Protein AF-A0A7Y8M6R6-F1 (afdb_monomer)

Radius of gyration: 18.46 Å; Cα contacts (8 Å, |Δi|>4): 428; chains: 1; bounding box: 44×50×48 Å

Structure (mmCIF, N/CA/C/O backbone):
data_AF-A0A7Y8M6R6-F1
#
_entry.id   AF-A0A7Y8M6R6-F1
#
loop_
_atom_site.group_PDB
_atom_site.id
_atom_site.type_symbol
_atom_site.label_atom_id
_atom_site.label_alt_id
_atom_site.label_comp_id
_atom_site.label_asym_id
_atom_site.label_entity_id
_atom_site.label_seq_id
_atom_site.pdbx_PDB_ins_code
_atom_site.Cartn_x
_atom_site.Cartn_y
_atom_site.Cartn_z
_atom_site.occupancy
_atom_site.B_iso_or_equiv
_atom_site.auth_seq_id
_atom_site.auth_comp_id
_atom_site.auth_asym_id
_atom_site.auth_atom_id
_atom_site.pdbx_PDB_model_num
ATOM 1 N N . MET A 1 1 ? 9.890 -28.382 1.758 1.00 35.38 1 MET A N 1
ATOM 2 C CA . MET A 1 1 ? 8.620 -28.771 1.114 1.00 35.38 1 MET A CA 1
ATOM 3 C C . MET A 1 1 ? 8.447 -27.834 -0.058 1.00 35.38 1 MET A C 1
ATOM 5 O O . MET A 1 1 ? 8.219 -26.655 0.177 1.00 35.38 1 MET A O 1
ATOM 9 N N . GLY A 1 2 ? 8.721 -28.322 -1.269 1.00 39.00 2 GLY A N 1
ATOM 10 C CA . GLY A 1 2 ? 8.547 -27.538 -2.490 1.00 39.00 2 GLY A CA 1
ATOM 11 C C . GLY A 1 2 ? 7.072 -27.205 -2.665 1.00 39.00 2 GLY A C 1
ATOM 12 O O . GLY A 1 2 ? 6.219 -28.065 -2.443 1.00 39.00 2 GLY A O 1
ATOM 13 N N . ILE A 1 3 ? 6.780 -25.947 -2.968 1.00 45.06 3 ILE A N 1
ATOM 14 C CA . ILE A 1 3 ? 5.434 -25.529 -3.340 1.00 45.06 3 ILE A CA 1
ATOM 15 C C . ILE A 1 3 ? 5.215 -26.086 -4.745 1.00 45.06 3 ILE A C 1
ATOM 17 O O . ILE A 1 3 ? 5.991 -25.796 -5.649 1.00 45.06 3 ILE A O 1
ATOM 21 N N . ASN A 1 4 ? 4.214 -26.951 -4.895 1.00 41.94 4 ASN A N 1
ATOM 22 C CA . ASN A 1 4 ? 3.810 -27.460 -6.197 1.00 41.94 4 ASN A CA 1
ATOM 23 C C . ASN A 1 4 ? 3.245 -26.273 -6.991 1.00 41.94 4 ASN A C 1
ATOM 25 O O . ASN A 1 4 ? 2.344 -25.589 -6.503 1.00 41.9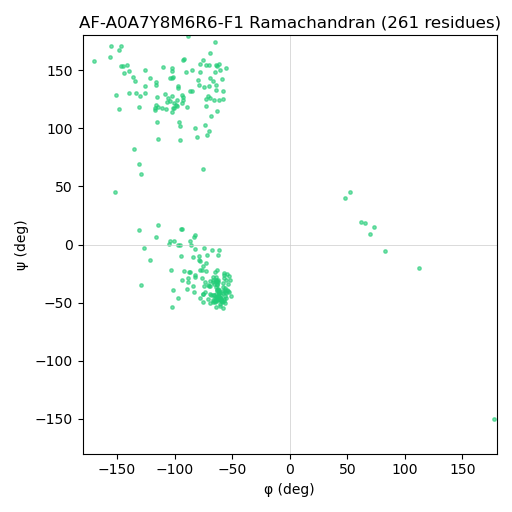4 4 ASN A O 1
ATOM 29 N N . ASN A 1 5 ? 3.786 -26.016 -8.178 1.00 52.06 5 ASN A N 1
ATOM 30 C CA . ASN A 1 5 ? 3.480 -24.835 -8.988 1.00 52.06 5 ASN A CA 1
ATOM 31 C C . ASN A 1 5 ? 2.029 -24.811 -9.529 1.00 52.06 5 ASN A C 1
ATOM 33 O O . ASN A 1 5 ? 1.585 -23.836 -10.120 1.00 52.06 5 ASN A O 1
ATOM 37 N N . GLU A 1 6 ? 1.265 -25.880 -9.292 1.00 54.72 6 GLU A N 1
ATOM 38 C CA . GLU A 1 6 ? -0.082 -26.113 -9.825 1.00 54.72 6 GLU A CA 1
ATOM 39 C C . GLU A 1 6 ? -1.232 -25.430 -9.045 1.00 54.72 6 GLU A C 1
ATOM 41 O O . GLU A 1 6 ? -2.393 -25.692 -9.345 1.00 54.72 6 GLU A O 1
ATOM 46 N N . ALA A 1 7 ? -0.971 -24.583 -8.036 1.00 71.50 7 ALA A N 1
ATOM 47 C CA . ALA A 1 7 ? -2.023 -24.116 -7.110 1.00 71.50 7 ALA A CA 1
ATOM 48 C C . ALA A 1 7 ? -2.111 -22.596 -6.852 1.00 71.50 7 ALA A C 1
ATOM 50 O O . ALA A 1 7 ? -2.804 -22.199 -5.914 1.00 71.50 7 ALA A O 1
ATOM 51 N N . ARG A 1 8 ? -1.430 -21.742 -7.628 1.00 87.81 8 ARG A N 1
ATOM 52 C CA . ARG A 1 8 ? -1.544 -20.272 -7.499 1.00 87.81 8 ARG A CA 1
ATOM 53 C C . ARG A 1 8 ? -2.449 -19.681 -8.580 1.00 87.81 8 ARG A C 1
ATOM 55 O O . ARG A 1 8 ? -2.426 -20.152 -9.713 1.00 87.81 8 ARG A O 1
ATOM 62 N N . SER A 1 9 ? -3.220 -18.648 -8.242 1.00 93.06 9 SER A N 1
ATOM 63 C CA . SER A 1 9 ? -4.118 -17.957 -9.183 1.00 93.06 9 SER A CA 1
ATOM 64 C C . SER A 1 9 ? -3.482 -16.730 -9.858 1.00 93.06 9 SER A C 1
ATOM 66 O O . SER A 1 9 ? -4.193 -15.867 -10.375 1.00 93.06 9 SER A O 1
ATOM 68 N N . TRP A 1 10 ? -2.164 -16.580 -9.755 1.00 94.94 10 TRP A N 1
ATOM 69 C CA . TRP A 1 10 ? -1.437 -15.368 -10.116 1.00 94.94 10 TRP A CA 1
ATOM 70 C C . TRP A 1 10 ? -0.069 -15.714 -10.696 1.00 94.94 10 TRP A C 1
ATOM 72 O O . TRP A 1 10 ? 0.530 -16.722 -10.320 1.00 94.94 10 TRP A O 1
ATOM 82 N N . ASP A 1 11 ? 0.434 -14.812 -11.535 1.00 95.31 11 ASP A N 1
ATOM 83 C CA . ASP A 1 11 ? 1.736 -14.934 -12.186 1.00 95.31 11 ASP A CA 1
ATOM 84 C C . ASP A 1 11 ? 2.731 -13.913 -11.617 1.00 95.31 11 ASP A C 1
ATOM 86 O O . ASP A 1 11 ? 2.357 -12.840 -11.127 1.00 95.31 11 ASP A O 1
ATOM 90 N N . LEU A 1 12 ? 4.018 -14.244 -11.681 1.00 94.50 12 LEU A N 1
ATOM 91 C CA . LEU A 1 12 ? 5.133 -13.437 -11.209 1.00 94.50 12 LEU A CA 1
ATOM 92 C C . LEU A 1 12 ? 5.963 -12.910 -12.379 1.00 94.50 12 LEU A C 1
ATOM 94 O O . LEU A 1 12 ? 6.627 -13.667 -13.086 1.00 94.50 12 LEU A O 1
ATOM 98 N N . ALA A 1 13 ? 6.008 -11.585 -12.508 1.00 94.50 13 ALA A N 1
ATOM 99 C CA . ALA A 1 13 ? 6.977 -10.903 -13.355 1.00 94.50 13 ALA A CA 1
ATOM 100 C C . ALA A 1 13 ? 8.157 -10.394 -12.515 1.00 94.50 13 ALA A C 1
ATOM 102 O O . ALA A 1 13 ? 7.985 -9.561 -11.621 1.00 94.50 13 ALA A O 1
ATOM 103 N N . LEU A 1 14 ? 9.365 -10.865 -12.818 1.00 92.50 14 LEU A N 1
ATOM 104 C CA . LEU A 1 14 ? 10.600 -10.445 -12.169 1.00 92.50 14 LEU A CA 1
ATOM 105 C C . LEU A 1 14 ? 11.370 -9.473 -13.066 1.00 92.50 14 LEU A C 1
ATOM 107 O O . LEU A 1 14 ? 11.871 -9.849 -14.124 1.00 92.50 14 LEU A O 1
ATOM 111 N N . SER A 1 15 ? 11.490 -8.220 -12.623 1.00 90.69 15 SER A N 1
ATOM 112 C CA . SER A 1 15 ? 12.259 -7.189 -13.327 1.00 90.69 15 SER A CA 1
ATOM 113 C C . SER A 1 15 ? 13.620 -6.970 -12.668 1.00 90.69 15 SER A C 1
ATOM 115 O O . SER A 1 15 ? 13.686 -6.515 -11.526 1.00 90.69 15 SER A O 1
ATOM 117 N N . THR A 1 16 ? 14.715 -7.227 -13.385 1.00 88.75 16 THR A N 1
ATOM 118 C CA . THR A 1 16 ? 16.083 -7.020 -12.883 1.00 88.75 16 THR A CA 1
ATOM 119 C C . THR A 1 16 ? 16.715 -5.767 -13.487 1.00 88.75 16 THR A C 1
ATOM 121 O O . THR A 1 16 ? 16.512 -5.451 -14.659 1.00 88.75 16 THR A O 1
ATOM 124 N N . TYR A 1 17 ? 17.502 -5.050 -12.682 1.00 80.81 17 TYR A N 1
ATOM 125 C CA . TYR A 1 17 ? 18.250 -3.863 -13.121 1.00 80.81 17 TYR A CA 1
ATOM 126 C C . TYR A 1 17 ? 19.745 -4.135 -13.344 1.00 80.81 17 TYR A C 1
ATOM 128 O O . TYR A 1 17 ? 20.404 -3.399 -14.081 1.00 80.81 17 TYR A O 1
ATOM 136 N N . ASP A 1 18 ? 20.271 -5.192 -12.721 1.00 77.19 18 ASP A N 1
ATOM 137 C CA . ASP A 1 18 ? 21.634 -5.675 -12.913 1.00 77.19 18 ASP A CA 1
ATOM 138 C C . ASP A 1 18 ? 21.630 -6.905 -13.834 1.00 77.19 18 ASP A C 1
ATOM 140 O O . ASP A 1 18 ? 20.671 -7.686 -13.855 1.00 77.19 18 ASP A O 1
ATOM 144 N N . ASN A 1 19 ? 22.740 -7.105 -14.551 1.00 70.50 19 ASN A N 1
ATOM 145 C CA . ASN A 1 19 ? 23.009 -8.312 -15.337 1.00 70.50 19 ASN A CA 1
ATOM 146 C C . ASN A 1 19 ? 23.388 -9.471 -14.402 1.00 70.50 19 ASN A C 1
ATOM 148 O O . ASN A 1 19 ? 24.529 -9.931 -14.391 1.00 70.50 19 ASN A O 1
ATOM 152 N N . VAL A 1 20 ? 22.440 -9.894 -13.571 1.00 71.50 20 VAL A N 1
ATOM 153 C CA . VAL A 1 20 ? 22.572 -11.051 -12.688 1.00 71.50 20 VAL A CA 1
ATOM 154 C C . VAL A 1 20 ? 21.816 -12.202 -13.329 1.00 71.50 20 VAL A C 1
ATOM 156 O O . VAL A 1 20 ? 20.646 -12.058 -13.677 1.00 71.50 20 VAL A O 1
ATOM 159 N N . SER A 1 21 ? 22.483 -13.344 -13.482 1.00 70.94 21 SER A N 1
ATOM 160 C CA . SER A 1 21 ? 21.812 -14.595 -13.820 1.00 70.94 21 SER A CA 1
ATOM 161 C C . SER A 1 21 ? 20.968 -15.010 -12.621 1.00 70.94 21 SER A C 1
ATOM 163 O O . SER A 1 21 ? 21.516 -15.339 -11.565 1.00 70.94 21 SER A O 1
ATOM 165 N N . ILE A 1 22 ? 19.652 -14.947 -12.767 1.00 72.25 22 ILE A N 1
ATOM 166 C CA . ILE A 1 22 ? 18.723 -15.468 -11.773 1.00 72.25 22 ILE A CA 1
ATOM 167 C C . ILE A 1 22 ? 18.402 -16.895 -12.186 1.00 72.25 22 ILE A C 1
ATOM 169 O O . ILE A 1 22 ? 18.048 -17.131 -13.339 1.00 72.25 22 ILE A O 1
ATOM 173 N N . ASP A 1 23 ? 18.577 -17.828 -11.256 1.00 68.56 23 ASP A N 1
ATOM 174 C CA . ASP A 1 23 ? 18.097 -19.191 -11.432 1.00 68.56 23 ASP A CA 1
ATOM 175 C C . ASP A 1 23 ? 16.574 -19.125 -11.351 1.00 68.56 23 ASP A C 1
ATOM 177 O O . ASP A 1 23 ? 16.005 -18.948 -10.272 1.00 68.56 23 ASP A O 1
ATOM 181 N N . THR A 1 24 ? 15.926 -19.089 -12.510 1.00 66.56 24 THR A N 1
ATOM 182 C CA . THR A 1 24 ? 14.472 -19.100 -12.576 1.00 66.56 24 THR A CA 1
ATOM 183 C C . THR A 1 24 ? 14.027 -20.539 -12.447 1.00 66.56 24 THR A C 1
ATOM 185 O O . THR A 1 24 ? 14.098 -21.311 -13.403 1.00 66.56 24 THR A O 1
ATOM 188 N N . ASP A 1 25 ? 13.597 -20.891 -11.242 1.00 72.69 25 ASP A N 1
ATOM 189 C CA . ASP A 1 25 ? 12.722 -22.033 -11.066 1.00 72.69 25 ASP A CA 1
ATOM 190 C C . ASP A 1 25 ? 11.377 -21.767 -11.761 1.00 72.69 25 ASP A C 1
ATOM 192 O O . ASP A 1 25 ? 11.106 -20.671 -12.264 1.00 72.69 25 ASP A O 1
ATOM 196 N N . ASP A 1 26 ? 10.508 -22.775 -11.781 1.00 68.94 26 ASP A N 1
ATOM 197 C CA . ASP A 1 26 ? 9.200 -22.665 -12.430 1.00 68.94 26 ASP A CA 1
ATOM 198 C C . ASP A 1 26 ? 8.300 -21.572 -11.792 1.00 68.94 26 ASP A C 1
ATOM 200 O O . ASP A 1 26 ? 7.211 -21.300 -12.288 1.00 68.94 26 ASP A O 1
ATOM 204 N N . PHE A 1 27 ? 8.719 -20.919 -10.700 1.00 83.00 27 PHE A N 1
ATOM 205 C CA . PHE A 1 27 ? 7.928 -19.929 -9.964 1.00 83.00 27 PHE A CA 1
ATOM 206 C C . PHE A 1 27 ? 7.876 -18.536 -10.624 1.00 83.00 27 PHE A C 1
ATOM 208 O O . PHE A 1 27 ? 7.063 -17.695 -10.222 1.00 83.00 27 PHE A O 1
ATOM 215 N N . VAL A 1 28 ? 8.742 -18.253 -11.603 1.00 89.94 28 VAL A N 1
ATOM 216 C CA . VAL A 1 28 ? 8.792 -16.969 -12.326 1.00 89.94 28 VAL A CA 1
ATOM 217 C C . VAL A 1 28 ? 8.246 -17.142 -13.742 1.00 89.94 28 VAL A C 1
ATOM 219 O O . VAL A 1 28 ? 8.852 -17.823 -14.561 1.00 89.94 28 VAL A O 1
ATOM 222 N N . ASP A 1 29 ? 7.139 -16.469 -14.055 1.00 92.56 29 ASP A N 1
ATOM 223 C CA . ASP A 1 29 ? 6.447 -16.606 -15.347 1.00 92.56 29 ASP A CA 1
ATOM 224 C C . ASP A 1 29 ? 6.993 -15.639 -16.403 1.00 92.56 29 ASP A C 1
ATOM 226 O O . ASP A 1 29 ? 7.036 -15.955 -17.592 1.00 92.56 29 ASP A O 1
ATOM 230 N N . TYR A 1 30 ? 7.448 -14.458 -15.971 1.00 92.25 30 TYR A N 1
ATOM 231 C CA . TYR A 1 30 ? 8.002 -13.441 -16.861 1.00 92.25 30 TYR A CA 1
ATOM 232 C C . TYR A 1 30 ? 9.300 -12.868 -16.305 1.00 92.25 30 TYR A C 1
ATOM 234 O O . TYR A 1 30 ? 9.361 -12.409 -15.165 1.00 92.25 30 TYR A O 1
ATOM 242 N N . ILE A 1 31 ? 10.331 -12.822 -17.145 1.00 90.50 31 ILE A N 1
ATOM 243 C CA . ILE A 1 31 ? 11.595 -12.157 -16.832 1.00 90.50 31 ILE A CA 1
ATOM 244 C C . ILE A 1 31 ? 11.684 -10.888 -17.665 1.00 90.50 31 ILE A C 1
ATOM 246 O O . ILE A 1 31 ? 11.527 -10.908 -18.885 1.00 90.50 31 ILE A O 1
ATOM 250 N N . HIS A 1 32 ? 11.975 -9.781 -16.999 1.00 91.06 32 HIS A N 1
ATOM 251 C CA . HIS A 1 32 ? 12.192 -8.492 -17.623 1.00 91.06 32 HIS A CA 1
ATOM 252 C C . HIS A 1 32 ? 13.543 -7.934 -17.185 1.00 91.06 32 HIS A C 1
ATOM 254 O O . HIS A 1 32 ? 13.902 -7.969 -16.010 1.00 91.06 32 HIS A O 1
ATOM 260 N N . HIS A 1 33 ? 14.299 -7.389 -18.129 1.00 90.44 33 HIS A N 1
ATOM 261 C CA . HIS A 1 33 ? 15.567 -6.734 -17.838 1.00 90.44 33 HIS A CA 1
ATOM 262 C C . HIS A 1 33 ? 15.454 -5.263 -18.193 1.00 90.44 33 HIS A C 1
ATOM 264 O O . HIS A 1 33 ? 15.220 -4.912 -19.350 1.00 90.44 33 HIS A O 1
ATOM 270 N N . TYR A 1 34 ? 15.641 -4.395 -17.202 1.00 89.12 34 TYR A N 1
ATOM 271 C CA . TYR A 1 34 ? 15.553 -2.961 -17.409 1.00 89.12 34 TYR A CA 1
ATOM 272 C C . TYR A 1 34 ? 16.480 -2.191 -16.479 1.00 89.12 34 TYR A C 1
ATOM 274 O O . TYR A 1 34 ? 16.333 -2.177 -15.257 1.00 89.12 34 TYR A O 1
ATOM 282 N N . LYS A 1 35 ? 17.437 -1.495 -17.090 1.00 86.19 35 LYS A N 1
ATOM 283 C CA . LYS A 1 35 ? 18.386 -0.639 -16.387 1.00 86.19 35 LYS A CA 1
ATOM 284 C C . LYS A 1 35 ? 17.733 0.710 -16.073 1.00 86.19 35 LYS A C 1
ATOM 286 O O . LYS A 1 35 ? 17.808 1.635 -16.878 1.00 86.19 35 LYS A O 1
ATOM 291 N N . GLY A 1 36 ? 17.140 0.827 -14.890 1.00 83.81 36 GLY A N 1
ATOM 292 C CA . GLY A 1 36 ? 16.511 2.057 -14.410 1.00 83.81 36 GLY A CA 1
ATOM 293 C C . GLY A 1 36 ? 15.848 1.879 -13.047 1.00 83.81 36 GLY A C 1
ATOM 294 O O . GLY A 1 36 ? 16.328 1.102 -12.218 1.00 83.81 36 GLY A O 1
ATOM 295 N N . GLY A 1 37 ? 14.783 2.637 -12.799 1.00 84.81 37 GLY A N 1
ATOM 296 C CA . GLY A 1 37 ? 13.969 2.537 -11.594 1.00 84.81 37 GLY A CA 1
ATOM 297 C C . GLY A 1 37 ? 12.840 1.511 -11.722 1.00 84.81 37 GLY A C 1
ATOM 298 O O . GLY A 1 37 ? 12.646 0.856 -12.746 1.00 84.81 37 GLY A O 1
ATOM 299 N N . LYS A 1 38 ? 12.069 1.370 -10.639 1.00 90.38 38 LYS A N 1
ATOM 300 C CA . LYS A 1 38 ? 10.891 0.492 -10.599 1.00 90.38 38 LYS A CA 1
ATOM 301 C C . LYS A 1 38 ? 9.828 0.943 -11.602 1.00 90.38 38 LYS A C 1
ATOM 303 O O . LYS A 1 38 ? 9.284 0.125 -12.332 1.00 90.38 38 LYS A O 1
ATOM 308 N N . TRP A 1 39 ? 9.511 2.237 -11.622 1.00 92.12 39 TRP A N 1
ATOM 309 C CA . TRP A 1 39 ? 8.338 2.742 -12.339 1.00 92.12 39 TRP A CA 1
ATOM 310 C C . TRP A 1 39 ? 8.559 2.785 -13.846 1.00 92.12 39 TRP A C 1
ATOM 312 O O . TRP A 1 39 ? 7.761 2.223 -14.591 1.00 92.12 39 TRP A O 1
ATOM 322 N N . ASP A 1 40 ? 9.664 3.361 -14.306 1.00 90.19 40 ASP A N 1
ATOM 323 C CA . ASP A 1 40 ? 10.024 3.321 -15.722 1.00 90.19 40 ASP A CA 1
ATOM 324 C C . ASP A 1 40 ? 10.276 1.886 -16.219 1.00 90.19 40 ASP A C 1
ATOM 326 O O . ASP A 1 40 ? 9.913 1.574 -17.353 1.00 90.19 40 ASP A O 1
ATOM 330 N N . GLY A 1 41 ? 10.765 0.988 -15.355 1.00 93.25 41 GLY A N 1
ATOM 331 C CA . GLY A 1 41 ? 10.815 -0.451 -15.627 1.00 93.25 41 GLY A CA 1
ATOM 332 C C . GLY A 1 41 ? 9.435 -1.088 -15.829 1.00 93.25 41 GLY A C 1
ATOM 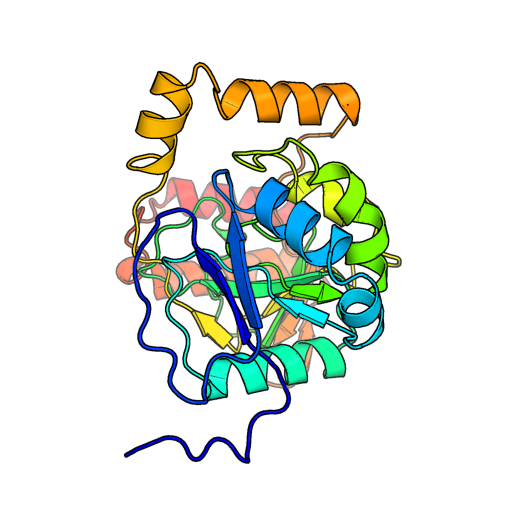333 O O . GLY A 1 41 ? 9.228 -1.789 -16.817 1.00 93.25 41 GLY A O 1
ATOM 334 N N . ILE A 1 42 ? 8.463 -0.807 -14.956 1.00 95.31 42 ILE A N 1
ATOM 335 C CA . ILE A 1 42 ? 7.073 -1.276 -15.113 1.00 95.31 42 ILE A CA 1
ATOM 336 C C . ILE A 1 42 ? 6.452 -0.719 -16.402 1.00 95.31 42 ILE A C 1
ATOM 338 O O . ILE A 1 42 ? 5.770 -1.446 -17.124 1.00 95.31 42 ILE A O 1
ATOM 342 N N . TYR A 1 43 ? 6.706 0.553 -16.724 1.00 95.94 43 TYR A N 1
ATOM 343 C CA . TYR A 1 43 ? 6.266 1.141 -17.989 1.00 95.94 43 TYR A CA 1
ATOM 344 C C . TYR A 1 43 ? 6.848 0.392 -19.193 1.00 95.94 43 TYR A C 1
ATOM 346 O O . TYR A 1 43 ? 6.104 0.026 -20.100 1.00 95.94 43 TYR A O 1
ATOM 354 N N . ALA A 1 44 ? 8.161 0.141 -19.195 1.00 95.56 44 ALA A N 1
ATOM 355 C CA . ALA A 1 44 ? 8.835 -0.581 -20.269 1.00 95.56 44 ALA A CA 1
ATOM 356 C C . ALA A 1 44 ? 8.310 -2.017 -20.423 1.00 95.56 44 ALA A C 1
ATOM 358 O O . ALA A 1 44 ? 8.087 -2.461 -21.549 1.00 95.56 44 ALA A O 1
ATOM 359 N N . PHE A 1 45 ? 8.036 -2.706 -19.312 1.00 96.06 45 PHE A N 1
ATOM 360 C CA . PHE A 1 45 ? 7.460 -4.049 -19.322 1.00 96.06 45 PHE A CA 1
ATOM 361 C C . PHE A 1 45 ? 6.120 -4.080 -20.065 1.00 96.06 45 PHE A C 1
ATOM 363 O O . PHE A 1 45 ? 5.973 -4.804 -21.046 1.00 96.06 45 PHE A O 1
ATOM 370 N N . PHE A 1 46 ? 5.162 -3.234 -19.676 1.00 96.81 46 PHE A N 1
ATOM 371 C CA . PHE A 1 46 ? 3.848 -3.204 -20.327 1.00 96.81 46 PHE A CA 1
ATOM 372 C C . PHE A 1 46 ? 3.865 -2.582 -21.727 1.00 96.81 46 PHE A C 1
ATOM 374 O O . PHE A 1 46 ? 2.997 -2.896 -22.536 1.00 96.81 46 PHE A O 1
ATOM 381 N N . ALA A 1 47 ? 4.850 -1.741 -22.053 1.00 95.06 47 ALA A N 1
ATOM 382 C CA . ALA A 1 47 ? 5.049 -1.273 -23.423 1.00 95.06 47 ALA A CA 1
ATOM 383 C C . ALA A 1 47 ? 5.463 -2.417 -24.368 1.00 95.06 47 ALA A C 1
ATOM 385 O O . ALA A 1 47 ? 5.062 -2.419 -25.530 1.00 95.06 47 ALA A O 1
ATOM 386 N N . ASN A 1 48 ? 6.231 -3.392 -23.868 1.00 94.62 48 ASN A N 1
ATOM 387 C CA . ASN A 1 48 ? 6.645 -4.580 -24.619 1.00 94.62 48 ASN A CA 1
ATOM 388 C C . ASN A 1 48 ? 5.615 -5.720 -24.559 1.00 94.62 48 ASN A C 1
ATOM 390 O O . ASN A 1 48 ? 5.583 -6.563 -25.452 1.00 94.62 48 ASN A O 1
ATOM 394 N N . HIS A 1 49 ? 4.768 -5.732 -23.528 1.00 94.38 49 HIS A N 1
ATOM 395 C CA . HIS A 1 49 ? 3.754 -6.759 -23.290 1.00 94.38 49 HIS A CA 1
ATOM 396 C C . HIS A 1 49 ? 2.362 -6.146 -23.049 1.00 94.38 49 HIS A C 1
ATOM 398 O O . HIS A 1 49 ? 1.786 -6.333 -21.973 1.00 94.38 49 HIS A O 1
ATOM 404 N N . PRO A 1 50 ? 1.794 -5.407 -24.021 1.00 94.38 50 PRO A N 1
ATOM 405 C CA . PRO A 1 50 ? 0.505 -4.740 -23.839 1.00 94.38 50 PRO A CA 1
ATOM 406 C C . PRO A 1 50 ? -0.637 -5.729 -23.581 1.00 94.38 50 PRO A C 1
ATOM 408 O O . PRO A 1 50 ? -1.535 -5.422 -22.805 1.00 94.38 50 PRO A O 1
ATOM 411 N N . ASP A 1 51 ? -0.573 -6.933 -24.155 1.00 95.81 51 ASP A N 1
ATOM 412 C CA . ASP A 1 51 ? -1.596 -7.965 -23.961 1.00 95.81 51 ASP A CA 1
ATOM 413 C C . ASP A 1 51 ? -1.679 -8.424 -22.497 1.00 95.81 51 ASP A C 1
ATOM 415 O O . ASP A 1 51 ? -2.773 -8.653 -21.986 1.00 95.81 51 ASP A O 1
ATOM 419 N N . LEU A 1 52 ? -0.549 -8.466 -21.774 1.00 95.06 52 LEU A N 1
ATOM 420 C CA . LEU A 1 52 ? -0.543 -8.818 -20.349 1.00 95.06 52 LEU A CA 1
ATOM 421 C C . LEU A 1 52 ? -1.297 -7.792 -19.504 1.00 95.06 52 LEU A C 1
ATOM 423 O O . LEU A 1 52 ? -1.901 -8.155 -18.502 1.00 95.06 52 LEU A O 1
ATOM 427 N N . LEU A 1 53 ? -1.314 -6.519 -19.904 1.00 95.38 53 LEU A N 1
ATOM 428 C CA . LEU A 1 53 ? -2.108 -5.510 -19.205 1.00 95.38 53 LEU A CA 1
ATOM 429 C C . LEU A 1 53 ? -3.612 -5.809 -19.296 1.00 95.38 53 LEU A C 1
ATOM 431 O O . LEU A 1 53 ? -4.363 -5.434 -18.398 1.00 95.38 53 LEU A O 1
ATOM 435 N N . GLU A 1 54 ? -4.057 -6.483 -20.357 1.00 95.94 54 GLU A N 1
ATOM 436 C CA . GLU A 1 54 ? -5.454 -6.882 -20.532 1.00 95.94 54 GLU A CA 1
ATOM 437 C C . GLU A 1 54 ? -5.770 -8.239 -19.886 1.00 95.94 54 GLU A C 1
ATOM 439 O O . GLU A 1 54 ? -6.924 -8.467 -19.527 1.00 95.94 54 GLU A O 1
ATOM 444 N N . SER A 1 55 ? -4.772 -9.104 -19.681 1.00 96.56 55 SER A N 1
ATOM 445 C CA . SER A 1 55 ? -4.948 -10.464 -19.146 1.00 96.56 55 SER A CA 1
ATOM 446 C C . SER A 1 55 ? -5.220 -10.550 -17.640 1.00 96.56 55 SER A C 1
ATOM 448 O O . SER A 1 55 ? -5.723 -11.576 -17.188 1.00 96.56 55 SER A O 1
ATOM 450 N N . TYR A 1 56 ? -4.919 -9.505 -16.859 1.00 97.75 56 TYR A N 1
ATOM 451 C CA . TYR A 1 56 ? -5.125 -9.506 -15.404 1.00 97.75 56 TYR A CA 1
ATOM 452 C C . TYR A 1 56 ? -6.054 -8.379 -14.952 1.00 97.75 56 TYR A C 1
ATOM 454 O O . TYR A 1 56 ? -5.998 -7.257 -15.453 1.00 97.75 56 TYR A O 1
ATOM 462 N N . GLU A 1 57 ? -6.881 -8.659 -13.944 1.00 98.00 57 GLU A N 1
ATOM 463 C CA . GLU A 1 57 ? -7.745 -7.650 -13.314 1.00 98.00 57 GLU A CA 1
ATOM 464 C C . GLU A 1 57 ? -7.007 -6.812 -12.264 1.00 98.00 57 GLU A C 1
ATOM 466 O O . GLU A 1 57 ? -7.361 -5.652 -12.041 1.00 98.00 57 GLU A O 1
ATOM 471 N N . TYR A 1 58 ? -5.970 -7.373 -11.635 1.00 98.56 58 TYR A N 1
ATOM 472 C CA . TYR A 1 58 ? -5.225 -6.750 -10.544 1.00 98.56 58 TYR A CA 1
ATOM 473 C C . TYR A 1 58 ? -3.720 -6.924 -10.706 1.00 98.56 58 TYR A C 1
ATOM 475 O O . TYR A 1 58 ? -3.241 -7.969 -11.132 1.00 98.56 58 TYR A O 1
ATOM 483 N N . PHE A 1 59 ? -2.975 -5.900 -10.297 1.00 98.44 59 PHE A N 1
ATOM 484 C CA . PHE A 1 59 ? -1.524 -5.835 -10.416 1.00 98.44 59 PHE A CA 1
ATOM 485 C C . PHE A 1 59 ? -0.917 -5.427 -9.084 1.00 98.44 59 PHE A C 1
ATOM 487 O O . PHE A 1 59 ? -1.178 -4.325 -8.598 1.00 98.44 59 PHE A O 1
ATOM 494 N N . TRP A 1 60 ? -0.098 -6.298 -8.499 1.00 98.12 60 TRP A N 1
ATOM 495 C CA . TRP A 1 60 ? 0.636 -6.001 -7.273 1.00 98.12 60 TRP A CA 1
ATOM 496 C C . TRP A 1 60 ? 2.057 -5.536 -7.608 1.00 98.12 60 TRP A C 1
ATOM 498 O O . TRP A 1 60 ? 2.907 -6.323 -8.012 1.00 98.12 60 TRP A O 1
ATOM 508 N N . LEU A 1 61 ? 2.307 -4.231 -7.480 1.00 96.75 61 LEU A N 1
ATOM 509 C CA . LEU A 1 61 ? 3.575 -3.606 -7.862 1.00 96.75 61 LEU A CA 1
ATOM 510 C C . LEU A 1 61 ? 4.481 -3.502 -6.632 1.00 96.75 61 LEU A C 1
ATOM 512 O O . LEU A 1 61 ? 4.452 -2.506 -5.910 1.00 96.75 61 LEU A O 1
ATOM 516 N N . VAL A 1 62 ? 5.289 -4.522 -6.374 1.00 94.56 62 VAL A N 1
ATOM 517 C CA . VAL A 1 62 ? 6.005 -4.688 -5.099 1.00 94.56 62 VAL A CA 1
ATOM 518 C C . VAL A 1 62 ? 7.493 -4.305 -5.179 1.00 94.56 62 VAL A C 1
ATOM 520 O O . VAL A 1 62 ? 8.132 -4.487 -6.213 1.00 94.56 62 VAL A O 1
ATOM 523 N N . ASP A 1 63 ? 8.027 -3.711 -4.109 1.00 92.69 63 ASP A N 1
ATOM 524 C CA . ASP A 1 63 ? 9.462 -3.451 -3.918 1.00 92.69 63 ASP A CA 1
ATOM 525 C C . ASP A 1 63 ? 10.222 -4.742 -3.545 1.00 92.69 63 ASP A C 1
ATOM 527 O O . ASP A 1 63 ? 9.654 -5.700 -3.022 1.00 92.69 63 ASP A O 1
ATOM 531 N N . ASP A 1 64 ? 11.536 -4.763 -3.771 1.00 90.12 64 ASP A N 1
ATOM 532 C CA . ASP A 1 64 ? 12.405 -5.937 -3.580 1.00 90.12 64 ASP A CA 1
ATOM 533 C C . ASP A 1 64 ? 12.718 -6.273 -2.106 1.00 90.12 64 ASP A C 1
ATOM 535 O O . ASP A 1 64 ? 13.408 -7.248 -1.814 1.00 90.12 64 ASP A O 1
ATOM 539 N N . ASP A 1 65 ? 12.249 -5.459 -1.160 1.00 90.75 65 ASP A N 1
ATOM 540 C CA . ASP A 1 65 ? 12.465 -5.603 0.284 1.00 90.75 65 ASP A CA 1
ATOM 541 C C . ASP A 1 65 ? 11.182 -5.887 1.081 1.00 90.75 65 ASP A C 1
ATOM 543 O O . ASP A 1 65 ? 11.172 -5.778 2.319 1.00 90.75 65 ASP A O 1
ATOM 547 N N . ILE A 1 66 ? 10.129 -6.307 0.378 1.00 94.75 66 ILE A N 1
ATOM 548 C CA . ILE A 1 66 ? 8.887 -6.816 0.954 1.00 94.75 66 ILE A CA 1
ATOM 549 C C . ILE A 1 66 ? 8.962 -8.337 1.079 1.00 94.75 66 ILE A C 1
ATOM 551 O O . ILE A 1 66 ? 9.170 -9.052 0.102 1.00 94.75 66 ILE A O 1
ATOM 555 N N . GLN A 1 67 ? 8.753 -8.849 2.291 1.00 94.31 67 GLN A N 1
ATOM 556 C CA . GLN A 1 67 ? 8.650 -10.288 2.526 1.00 94.31 67 GLN A CA 1
ATOM 557 C C . GLN A 1 67 ? 7.186 -10.737 2.488 1.00 94.31 67 GLN A C 1
ATOM 559 O O . GLN A 1 67 ? 6.376 -10.290 3.306 1.00 94.31 67 GLN A O 1
ATOM 564 N N . ALA A 1 68 ? 6.883 -11.674 1.588 1.00 93.69 68 ALA A N 1
ATOM 565 C CA . ALA A 1 68 ? 5.575 -12.305 1.440 1.00 93.69 68 ALA A CA 1
ATOM 566 C C . ALA A 1 68 ? 5.710 -13.790 1.068 1.00 93.69 68 ALA A C 1
ATOM 568 O O . ALA A 1 68 ? 6.649 -14.179 0.374 1.00 93.69 68 ALA A O 1
ATOM 569 N N . SER A 1 69 ? 4.771 -14.624 1.516 1.00 93.44 69 SER A N 1
ATOM 570 C CA . SER A 1 69 ? 4.604 -15.997 1.026 1.00 93.44 69 SER A CA 1
ATOM 571 C C . SER A 1 69 ? 3.591 -16.063 -0.120 1.00 93.44 69 SER A C 1
ATOM 573 O O . SER A 1 69 ? 2.690 -15.230 -0.209 1.00 93.44 69 SER A O 1
ATOM 575 N N . ALA A 1 70 ? 3.660 -17.117 -0.938 1.00 92.81 70 ALA A N 1
ATOM 576 C CA . ALA A 1 70 ? 2.680 -17.368 -2.000 1.00 92.81 70 ALA A CA 1
ATOM 577 C C . ALA A 1 70 ? 1.225 -17.376 -1.488 1.00 92.81 70 ALA A C 1
ATOM 579 O O . ALA A 1 70 ? 0.339 -16.799 -2.110 1.00 92.81 70 ALA A O 1
ATOM 580 N N . SER A 1 71 ? 0.987 -17.955 -0.305 1.00 94.00 71 SER A N 1
ATOM 581 C CA . SER A 1 71 ? -0.341 -17.978 0.320 1.00 94.00 71 SER A CA 1
ATOM 582 C C . SER A 1 71 ? -0.836 -16.591 0.743 1.00 94.00 71 SER A C 1
ATOM 584 O O . SER A 1 71 ? -2.036 -16.341 0.715 1.00 94.00 71 SER A O 1
ATOM 586 N N . GLN A 1 72 ? 0.064 -15.683 1.142 1.00 96.25 72 GLN A N 1
ATOM 587 C CA . GLN A 1 72 ? -0.309 -14.302 1.458 1.00 96.25 72 GLN A CA 1
ATOM 588 C C . GLN A 1 72 ? -0.674 -13.517 0.195 1.00 96.25 72 GLN A C 1
ATOM 590 O O . GLN A 1 72 ? -1.568 -12.678 0.256 1.00 96.25 72 GLN A O 1
ATOM 595 N N . VAL A 1 73 ? -0.003 -13.785 -0.931 1.00 96.69 73 VAL A N 1
ATOM 596 C CA . VAL A 1 73 ? -0.330 -13.182 -2.236 1.00 96.69 73 VAL A CA 1
ATOM 597 C C . VAL A 1 73 ? -1.702 -13.655 -2.718 1.00 96.69 73 VAL A C 1
ATOM 599 O O . VAL A 1 73 ? -2.529 -12.838 -3.115 1.00 96.69 73 VAL A O 1
ATOM 602 N N . GLU A 1 74 ? -1.983 -14.950 -2.579 1.00 96.44 74 GLU A N 1
ATOM 603 C CA . GLU A 1 74 ? -3.292 -15.536 -2.885 1.00 96.44 74 GLU A CA 1
ATOM 604 C C . GLU A 1 74 ? -4.415 -14.902 -2.041 1.00 96.44 74 GLU A C 1
ATOM 606 O O . GLU A 1 74 ? -5.424 -14.434 -2.574 1.00 96.44 74 GLU A O 1
ATOM 611 N N . GLU A 1 75 ? -4.220 -14.799 -0.717 1.00 97.25 75 GLU A N 1
ATOM 612 C CA . GLU A 1 75 ? -5.192 -14.148 0.174 1.00 97.25 75 GLU A CA 1
ATOM 613 C C . GLU A 1 75 ? -5.358 -12.658 -0.167 1.00 97.25 75 GLU A C 1
ATOM 615 O O . GLU A 1 75 ? -6.465 -12.122 -0.075 1.00 97.25 75 GLU A O 1
ATOM 620 N N . LEU A 1 76 ? -4.280 -11.985 -0.590 1.00 98.38 76 LEU A N 1
ATOM 621 C CA . LEU A 1 76 ? -4.294 -10.571 -0.958 1.00 98.38 76 LEU A CA 1
ATOM 622 C C . LEU A 1 76 ? -5.176 -10.330 -2.180 1.00 98.38 76 LEU A C 1
ATOM 624 O O . LEU A 1 76 ? -6.093 -9.509 -2.093 1.00 98.38 76 LEU A O 1
ATOM 628 N N . PHE A 1 77 ? -4.943 -11.049 -3.279 1.00 98.25 77 PHE A N 1
ATOM 629 C CA . PHE A 1 77 ? -5.765 -10.915 -4.483 1.00 98.25 77 PHE A CA 1
ATOM 630 C C . PHE A 1 77 ? -7.212 -11.329 -4.223 1.00 98.25 77 PHE A C 1
ATOM 632 O O . PHE A 1 77 ? -8.117 -10.551 -4.524 1.00 98.25 77 PHE A O 1
ATOM 639 N N . SER A 1 78 ? -7.434 -12.458 -3.542 1.00 97.94 78 SER A N 1
ATOM 640 C CA . SER A 1 78 ? -8.776 -12.912 -3.152 1.00 97.94 78 SER A CA 1
ATOM 641 C C . SER A 1 78 ? -9.541 -11.855 -2.346 1.00 97.94 78 SER A C 1
ATOM 643 O O . SER A 1 78 ? -10.741 -11.643 -2.535 1.00 97.94 78 SER A O 1
ATOM 645 N N . HIS A 1 79 ? -8.870 -11.169 -1.414 1.00 98.56 79 HIS A N 1
ATOM 646 C CA . HIS A 1 79 ? -9.500 -10.133 -0.594 1.00 98.56 79 HIS A CA 1
ATOM 647 C C . HIS A 1 79 ? -9.761 -8.854 -1.395 1.00 98.56 79 HIS A C 1
ATOM 649 O O . HIS A 1 79 ? -10.824 -8.253 -1.242 1.00 98.56 79 HIS A O 1
ATOM 655 N N . VAL A 1 80 ? -8.827 -8.438 -2.252 1.00 98.50 80 VAL A N 1
ATOM 656 C CA . VAL A 1 80 ? -9.003 -7.281 -3.144 1.00 98.50 80 VAL A CA 1
ATOM 657 C C . VAL A 1 80 ? -10.181 -7.494 -4.091 1.00 98.50 80 VAL A C 1
ATOM 659 O O . VAL A 1 80 ? -11.050 -6.625 -4.170 1.00 98.50 80 VAL A O 1
ATOM 662 N N . GLU A 1 81 ? -10.259 -8.663 -4.723 1.00 98.25 81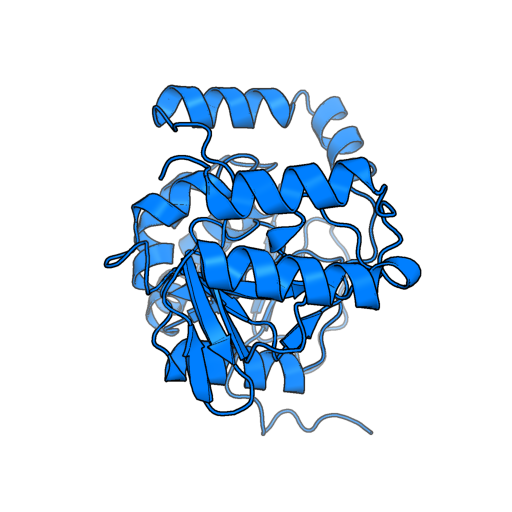 GLU A N 1
ATOM 663 C CA . GLU A 1 81 ? -11.347 -9.038 -5.621 1.00 98.25 81 GLU A CA 1
ATOM 664 C C . GLU A 1 81 ? -12.680 -9.109 -4.869 1.00 98.25 81 GLU A C 1
ATOM 666 O O . GLU A 1 81 ? -13.653 -8.471 -5.263 1.00 98.25 81 GLU A O 1
ATOM 671 N N . LYS A 1 82 ? -12.737 -9.790 -3.720 1.00 98.06 82 LYS A N 1
ATOM 672 C CA . LYS A 1 82 ? -13.974 -9.920 -2.933 1.00 98.06 82 LYS A CA 1
ATOM 673 C C . LYS A 1 82 ? -14.625 -8.577 -2.588 1.00 98.06 82 LYS A C 1
ATOM 675 O O . LYS A 1 82 ? -15.852 -8.482 -2.570 1.00 98.06 82 LYS A O 1
ATOM 680 N N . TYR A 1 83 ? -13.824 -7.565 -2.257 1.00 98.19 83 TYR A N 1
ATOM 681 C CA . TYR A 1 83 ? -14.323 -6.235 -1.886 1.00 98.19 83 TYR A CA 1
ATOM 682 C C . TYR A 1 83 ? -14.238 -5.212 -3.023 1.00 98.19 83 TYR A C 1
ATOM 684 O O . TYR A 1 83 ? -14.623 -4.060 -2.817 1.00 98.19 83 TYR A O 1
ATOM 692 N N . GLN A 1 84 ? -13.795 -5.635 -4.213 1.00 98.06 84 GLN A N 1
ATOM 693 C CA . GLN A 1 84 ? -13.706 -4.816 -5.421 1.00 98.06 84 GLN A CA 1
ATOM 694 C C . GLN A 1 84 ? -12.930 -3.512 -5.172 1.00 98.06 84 GLN A C 1
ATOM 696 O O . GLN A 1 84 ? -13.368 -2.420 -5.547 1.00 98.06 84 GLN A O 1
ATOM 701 N N . PHE A 1 85 ? -11.792 -3.610 -4.477 1.00 98.56 85 PHE A N 1
ATOM 702 C CA . PHE A 1 85 ? -10.916 -2.453 -4.295 1.00 98.56 85 PHE A CA 1
ATOM 703 C C . PHE A 1 85 ? -10.252 -2.108 -5.620 1.00 98.56 85 PHE A C 1
ATOM 705 O O . PHE A 1 85 ? -9.794 -2.991 -6.330 1.00 98.56 85 PHE A O 1
ATOM 712 N N . GLU A 1 86 ? -10.190 -0.825 -5.955 1.00 98.50 86 GLU A N 1
ATOM 713 C CA . GLU A 1 86 ? -9.502 -0.343 -7.154 1.00 98.50 86 GLU A CA 1
ATOM 714 C C . GLU A 1 86 ? -8.026 -0.070 -6.871 1.00 98.50 86 GLU A C 1
ATOM 716 O O . GLU A 1 86 ? -7.197 -0.181 -7.775 1.00 98.50 86 GLU A O 1
ATOM 721 N N . ILE A 1 87 ? -7.718 0.282 -5.618 1.00 98.00 87 ILE A N 1
ATOM 722 C CA . ILE A 1 87 ? -6.371 0.469 -5.086 1.00 98.00 87 ILE A CA 1
ATOM 723 C C . ILE A 1 87 ? -6.336 -0.129 -3.682 1.00 98.00 87 ILE A C 1
ATOM 725 O O . ILE A 1 87 ? -7.174 0.183 -2.836 1.00 98.00 87 ILE A O 1
ATOM 729 N N . ALA A 1 88 ? -5.350 -0.961 -3.389 1.00 98.31 88 ALA A N 1
ATOM 730 C CA . ALA A 1 88 ? -5.165 -1.483 -2.047 1.00 98.31 88 ALA A CA 1
ATOM 731 C C . ALA A 1 88 ? -3.692 -1.690 -1.713 1.00 98.31 88 ALA A C 1
ATOM 733 O O . ALA A 1 88 ? -2.828 -1.629 -2.575 1.00 98.31 88 ALA A O 1
ATOM 734 N N . GLN A 1 89 ? -3.401 -1.975 -0.453 1.00 98.19 89 GLN A N 1
ATOM 735 C CA . GLN A 1 89 ? -2.160 -2.636 -0.065 1.00 98.19 89 GLN A CA 1
ATOM 736 C C . GLN A 1 89 ? -2.408 -3.540 1.145 1.00 98.19 89 GLN A C 1
ATOM 738 O O . GLN A 1 89 ? -3.298 -3.244 1.956 1.00 98.19 89 GLN A O 1
ATOM 743 N N . PRO A 1 90 ? -1.606 -4.599 1.329 1.00 98.38 90 PRO A N 1
ATOM 744 C CA . PRO A 1 90 ? -1.509 -5.248 2.627 1.00 98.38 90 PRO A CA 1
ATOM 745 C C . PRO A 1 90 ? -0.983 -4.252 3.673 1.00 98.38 90 PRO A C 1
ATOM 747 O O . PRO A 1 90 ? -0.317 -3.253 3.363 1.00 98.38 90 PRO A O 1
ATOM 750 N N . ALA A 1 91 ? -1.308 -4.493 4.937 1.00 98.31 91 ALA A N 1
ATOM 751 C CA . ALA A 1 91 ? -0.753 -3.703 6.021 1.00 98.31 91 ALA A CA 1
ATOM 752 C C . ALA A 1 91 ? 0.723 -4.056 6.259 1.00 98.31 91 ALA A C 1
ATOM 754 O O . ALA A 1 91 ? 1.176 -5.166 5.997 1.00 98.31 91 ALA A O 1
ATOM 755 N N . LEU A 1 92 ? 1.484 -3.123 6.815 1.00 97.56 92 LEU A N 1
ATOM 756 C CA . LEU A 1 92 ? 2.823 -3.401 7.317 1.00 97.56 92 LEU A CA 1
ATOM 757 C C . LEU A 1 92 ? 2.763 -4.057 8.692 1.00 97.56 92 LEU A C 1
ATOM 759 O O . LEU A 1 92 ? 1.977 -3.645 9.556 1.00 97.56 92 LEU A O 1
ATOM 763 N N . THR A 1 93 ? 3.653 -5.015 8.935 1.00 96.44 93 THR A N 1
ATOM 764 C CA . THR A 1 93 ? 3.894 -5.507 10.294 1.00 96.44 93 THR A CA 1
ATOM 765 C C . THR A 1 93 ? 4.390 -4.370 11.203 1.00 96.44 93 THR A C 1
ATOM 767 O O . THR A 1 93 ? 5.055 -3.440 10.736 1.00 96.44 93 THR A O 1
ATOM 770 N N . PRO A 1 94 ? 4.106 -4.407 12.518 1.00 94.25 94 PRO A N 1
ATOM 771 C CA . PRO A 1 94 ? 4.537 -3.354 13.442 1.00 94.25 94 PRO A CA 1
ATOM 772 C C . PRO A 1 94 ? 6.052 -3.079 13.449 1.00 94.25 94 PRO A C 1
ATOM 774 O O . PRO A 1 94 ? 6.472 -1.948 13.687 1.00 94.25 94 PRO A O 1
ATOM 777 N N . ASP A 1 95 ? 6.877 -4.088 13.181 1.00 92.81 95 ASP A N 1
ATOM 778 C CA . ASP A 1 95 ? 8.339 -3.998 13.172 1.00 92.81 95 ASP A CA 1
ATOM 779 C C . ASP A 1 95 ? 8.933 -3.527 11.832 1.00 92.81 95 ASP A C 1
ATOM 781 O O . ASP A 1 95 ? 10.149 -3.357 11.726 1.00 92.81 95 ASP A O 1
ATOM 785 N N . SER A 1 96 ? 8.093 -3.261 10.830 1.00 94.50 96 SER A N 1
ATOM 786 C CA . SER A 1 96 ? 8.503 -2.741 9.526 1.00 94.50 96 SER A CA 1
ATOM 787 C C . SER A 1 96 ? 8.993 -1.294 9.581 1.00 94.50 96 SER A C 1
ATOM 789 O O . SER A 1 96 ? 8.566 -0.492 10.417 1.00 94.50 96 SER A O 1
ATOM 791 N N . TYR A 1 97 ? 9.841 -0.912 8.624 1.00 91.75 97 TYR A N 1
ATOM 792 C CA . TYR A 1 97 ? 10.089 0.501 8.335 1.00 91.75 97 TYR A CA 1
ATOM 793 C C . TYR A 1 97 ? 8.869 1.112 7.635 1.00 91.75 97 TYR A C 1
ATOM 795 O O . TYR A 1 97 ? 8.463 0.634 6.583 1.00 91.75 97 TYR A O 1
ATOM 803 N N . TYR A 1 98 ? 8.306 2.199 8.171 1.00 91.00 98 TYR A N 1
ATOM 804 C CA . TYR A 1 98 ? 7.085 2.813 7.618 1.00 91.00 98 TYR A CA 1
ATOM 805 C C . TYR A 1 98 ? 7.192 4.338 7.512 1.00 91.00 98 TYR A C 1
ATOM 807 O O . TYR A 1 98 ? 7.762 4.995 8.395 1.00 91.00 98 TYR A O 1
ATOM 815 N N . ALA A 1 99 ? 6.672 4.941 6.434 1.00 87.62 99 ALA A N 1
ATOM 816 C CA . ALA A 1 99 ? 6.599 6.405 6.295 1.00 87.62 99 ALA A CA 1
ATOM 817 C C . ALA A 1 99 ? 5.298 6.972 6.866 1.00 87.62 99 ALA A C 1
ATOM 819 O O . ALA A 1 99 ? 5.299 8.014 7.530 1.00 87.62 99 ALA A O 1
ATOM 820 N N . HIS A 1 100 ? 4.201 6.247 6.666 1.00 90.69 100 HIS A N 1
ATOM 821 C CA . HIS A 1 100 ? 2.868 6.662 7.064 1.00 90.69 100 HIS A CA 1
ATOM 822 C C . HIS A 1 100 ? 2.313 5.687 8.092 1.00 90.69 100 HIS A C 1
ATOM 824 O O . HIS A 1 100 ? 2.089 4.527 7.802 1.00 90.69 100 HIS A O 1
ATOM 830 N N . ARG A 1 101 ? 2.040 6.160 9.313 1.00 91.50 101 ARG A N 1
ATOM 831 C CA . ARG A 1 101 ? 1.502 5.314 10.403 1.00 91.50 101 ARG A CA 1
ATOM 832 C C . ARG A 1 101 ? 0.260 4.530 10.006 1.00 91.50 101 ARG A C 1
ATOM 834 O O . ARG A 1 101 ? 0.017 3.459 10.541 1.00 91.50 101 ARG A O 1
ATOM 841 N N . LEU A 1 102 ? -0.521 5.100 9.096 1.00 94.81 102 LEU A N 1
ATOM 842 C CA . LEU A 1 102 ? -1.732 4.492 8.600 1.00 94.81 102 LEU A CA 1
ATOM 843 C C . LEU A 1 102 ? -1.482 3.117 7.968 1.00 94.81 102 LEU A C 1
ATOM 845 O O . LEU A 1 102 ? -2.334 2.251 8.133 1.00 94.81 102 LEU A O 1
ATOM 849 N N . THR A 1 103 ? -0.329 2.901 7.324 1.00 96.19 103 THR A N 1
ATOM 850 C CA . THR A 1 103 ? 0.002 1.643 6.637 1.00 96.19 103 THR A CA 1
ATOM 851 C C . THR A 1 103 ? 0.312 0.498 7.596 1.00 96.19 103 THR A C 1
ATOM 853 O O . THR A 1 103 ? 0.247 -0.653 7.184 1.00 96.19 103 THR A O 1
ATOM 856 N N . LEU A 1 104 ? 0.569 0.771 8.881 1.00 96.69 104 LEU A N 1
ATOM 857 C CA . LEU A 1 104 ? 0.759 -0.268 9.896 1.00 96.69 104 LEU A CA 1
ATOM 858 C C . LEU A 1 104 ? -0.541 -1.016 10.194 1.00 96.69 104 LEU A C 1
ATOM 860 O O . LEU A 1 104 ? -1.611 -0.404 10.291 1.00 96.69 104 LEU A O 1
ATOM 864 N N . GLN A 1 105 ? -0.414 -2.316 10.442 1.00 97.56 105 GLN A N 1
ATOM 865 C CA . GLN A 1 105 ? -1.519 -3.206 10.779 1.00 97.56 105 GLN A CA 1
ATOM 866 C C . GLN A 1 105 ? -2.272 -2.750 12.030 1.00 97.56 105 GLN A C 1
ATOM 868 O O . GLN A 1 105 ? -1.686 -2.492 13.082 1.00 97.56 105 GLN A O 1
ATOM 873 N N . CYS A 1 106 ? -3.595 -2.717 11.920 1.00 97.31 106 CYS A N 1
ATOM 874 C CA . CYS A 1 106 ? -4.533 -2.564 13.018 1.00 97.31 106 CYS A CA 1
ATOM 875 C C . CYS A 1 106 ? -5.356 -3.864 13.156 1.00 97.31 106 CYS A C 1
ATOM 877 O O . CYS A 1 106 ? -6.417 -3.976 12.542 1.00 97.31 106 CYS A O 1
ATOM 879 N N . PRO A 1 107 ? -4.916 -4.850 13.970 1.00 96.31 107 PRO A N 1
ATOM 880 C CA . PRO A 1 107 ? -5.417 -6.232 13.944 1.00 96.31 107 PRO A CA 1
ATOM 881 C C . PRO A 1 107 ? -6.899 -6.434 14.267 1.00 96.31 107 PRO A C 1
ATOM 883 O O . PRO A 1 107 ? -7.406 -7.539 14.148 1.00 96.31 107 PRO A O 1
ATOM 886 N N . ILE A 1 108 ? -7.605 -5.400 14.724 1.00 97.50 108 ILE A N 1
ATOM 887 C CA . ILE A 1 108 ? -9.054 -5.478 14.963 1.00 97.50 108 ILE A CA 1
ATOM 888 C C . ILE A 1 108 ? -9.871 -5.346 13.669 1.00 97.50 108 ILE A C 1
ATOM 890 O O . ILE A 1 108 ? -11.074 -5.618 13.683 1.00 97.50 108 ILE A O 1
ATOM 894 N N . PHE A 1 109 ? -9.242 -4.915 12.574 1.00 98.56 109 PHE A N 1
ATOM 895 C CA . PHE A 1 109 ? -9.854 -4.754 11.262 1.00 98.56 109 PHE A CA 1
ATOM 896 C C . PHE A 1 109 ? -9.471 -5.906 10.330 1.00 98.56 109 PHE A C 1
ATOM 898 O O . PHE A 1 109 ? -8.386 -6.467 10.412 1.00 98.56 109 PHE A O 1
ATOM 905 N N . ASN A 1 110 ? -10.378 -6.231 9.413 1.00 98.44 110 ASN A N 1
ATOM 906 C CA . ASN A 1 110 ? -10.053 -6.957 8.191 1.00 98.44 110 ASN A CA 1
ATOM 907 C C . ASN A 1 110 ? -9.417 -6.000 7.169 1.00 98.44 110 ASN A C 1
ATOM 909 O O . ASN A 1 110 ? -8.410 -6.327 6.552 1.00 98.44 110 ASN A O 1
ATOM 913 N N . HIS A 1 111 ? -10.012 -4.818 6.989 1.00 98.75 111 HIS A N 1
ATOM 914 C CA . HIS A 1 111 ? -9.493 -3.747 6.141 1.00 98.75 111 HIS A CA 1
ATOM 915 C C . HIS A 1 111 ? -10.037 -2.382 6.584 1.00 98.75 111 HIS A C 1
ATOM 917 O O . HIS A 1 111 ? -11.070 -2.288 7.261 1.00 98.75 111 HIS A O 1
ATOM 923 N N . ARG A 1 112 ? -9.362 -1.319 6.151 1.00 98.50 112 ARG A N 1
ATOM 924 C CA . ARG A 1 112 ? -9.726 0.084 6.360 1.00 98.50 112 ARG A CA 1
ATOM 925 C C . ARG A 1 112 ? -9.779 0.799 5.019 1.00 98.50 112 ARG A C 1
ATOM 927 O O . ARG A 1 112 ? -8.813 0.730 4.267 1.00 98.50 112 ARG A O 1
ATOM 934 N N . HIS A 1 113 ? -10.860 1.524 4.756 1.00 98.06 113 HIS A N 1
ATOM 935 C CA . HIS A 1 113 ? -10.938 2.420 3.606 1.00 98.06 113 HIS A CA 1
ATOM 936 C C . HIS A 1 113 ? -10.192 3.713 3.919 1.00 98.06 113 HIS A C 1
ATOM 938 O O . HIS A 1 113 ? -10.310 4.249 5.027 1.00 98.06 113 HIS A O 1
ATOM 944 N N . THR A 1 114 ? -9.419 4.219 2.969 1.00 96.56 114 THR A N 1
ATOM 945 C CA . THR A 1 114 ? -8.466 5.310 3.191 1.00 96.56 114 THR A CA 1
ATOM 946 C C . THR A 1 114 ? -8.307 6.191 1.955 1.00 96.56 114 THR A C 1
ATOM 948 O O . THR A 1 114 ? -8.755 5.831 0.885 1.00 96.56 114 THR A O 1
ATOM 951 N N . ASN A 1 115 ? -7.672 7.352 2.093 1.00 93.94 115 ASN A N 1
ATOM 952 C CA . ASN A 1 115 ? -7.214 8.193 0.984 1.00 93.94 115 ASN A CA 1
ATOM 953 C C . ASN A 1 115 ? -5.755 7.951 0.584 1.00 93.94 115 ASN A C 1
ATOM 955 O O . ASN A 1 115 ? -5.164 8.819 -0.057 1.00 93.94 115 ASN A O 1
ATOM 959 N N . PHE A 1 116 ? -5.126 6.871 1.047 1.00 93.81 116 PHE A N 1
ATOM 960 C CA . PHE A 1 116 ? -3.697 6.694 0.842 1.00 93.81 116 PHE A CA 1
ATOM 961 C C . PHE A 1 116 ? -3.275 5.229 0.771 1.00 93.81 116 PHE A C 1
ATOM 963 O O . PHE A 1 116 ? -3.526 4.453 1.694 1.00 93.81 116 PHE A O 1
ATOM 970 N N . VAL A 1 117 ? -2.537 4.906 -0.287 1.00 94.50 117 VAL A N 1
ATOM 971 C CA . VAL A 1 117 ? -1.780 3.665 -0.457 1.00 94.50 117 VAL A CA 1
ATOM 972 C C . VAL A 1 117 ? -0.361 4.045 -0.872 1.00 94.50 117 VAL A C 1
ATOM 974 O O . VAL A 1 117 ? -0.169 4.847 -1.783 1.00 94.50 117 VAL A O 1
ATOM 977 N N . GLU A 1 118 ? 0.621 3.512 -0.151 1.00 91.44 118 GLU A N 1
ATOM 978 C CA . GLU A 1 118 ? 2.043 3.786 -0.322 1.00 91.44 118 GLU A CA 1
ATOM 979 C C . GLU A 1 118 ? 2.606 3.010 -1.514 1.00 91.44 118 GLU A C 1
ATOM 981 O O . GLU A 1 118 ? 2.192 1.895 -1.823 1.00 91.44 118 GLU A O 1
ATOM 986 N N . LEU A 1 119 ? 3.606 3.597 -2.165 1.00 91.25 119 LEU A N 1
ATOM 987 C CA . LEU A 1 119 ? 4.133 3.121 -3.441 1.00 91.25 119 LEU A CA 1
ATOM 988 C C . LEU A 1 119 ? 4.954 1.823 -3.398 1.00 91.25 119 LEU A C 1
ATOM 990 O O . LEU A 1 119 ? 5.278 1.262 -4.446 1.00 91.25 119 LEU A O 1
ATOM 994 N N . MET A 1 120 ? 5.277 1.342 -2.197 1.00 93.31 120 MET A N 1
ATOM 995 C CA . MET A 1 120 ? 6.155 0.184 -2.007 1.00 93.31 120 MET A CA 1
ATOM 996 C C . MET A 1 120 ? 5.479 -1.144 -2.372 1.00 93.31 120 MET A C 1
ATOM 998 O O . MET A 1 120 ? 6.140 -2.060 -2.840 1.00 93.31 120 MET A O 1
ATOM 1002 N N . MET A 1 121 ? 4.162 -1.270 -2.167 1.00 95.38 121 MET A N 1
ATOM 1003 C CA . MET A 1 121 ? 3.430 -2.512 -2.452 1.00 95.38 121 MET A CA 1
ATOM 1004 C C . MET A 1 121 ? 1.945 -2.301 -2.810 1.00 95.38 121 MET A C 1
ATOM 1006 O O . MET A 1 121 ? 1.089 -3.008 -2.265 1.00 95.38 121 MET A O 1
ATOM 1010 N N . PRO A 1 122 ? 1.597 -1.330 -3.682 1.00 96.94 122 PRO A N 1
ATOM 1011 C CA . PRO A 1 122 ? 0.221 -1.131 -4.113 1.00 96.94 122 PRO A CA 1
ATOM 1012 C C . PRO A 1 122 ? -0.275 -2.310 -4.955 1.00 96.94 122 PRO A C 1
ATOM 1014 O O . PRO A 1 122 ? 0.428 -2.827 -5.821 1.00 96.94 122 PRO A O 1
ATOM 1017 N N . VAL A 1 123 ? -1.528 -2.680 -4.735 1.00 98.44 123 VAL A N 1
ATOM 1018 C CA . VAL A 1 123 ? -2.357 -3.438 -5.666 1.00 98.44 123 VAL A CA 1
ATOM 1019 C C . VAL A 1 123 ? -3.223 -2.435 -6.414 1.00 98.44 123 VAL A C 1
ATOM 1021 O O . VAL A 1 123 ? -3.944 -1.663 -5.782 1.00 98.44 123 VAL A O 1
ATOM 1024 N N . LEU A 1 124 ? -3.158 -2.435 -7.740 1.00 98.25 124 LEU A N 1
ATOM 1025 C CA . LEU A 1 124 ? -3.975 -1.587 -8.606 1.00 98.25 124 LEU A CA 1
ATOM 1026 C C . LEU A 1 124 ? -4.879 -2.465 -9.466 1.00 98.25 124 LEU A C 1
ATOM 1028 O O . LEU A 1 124 ? -4.427 -3.466 -10.017 1.00 98.25 124 LEU A O 1
ATOM 1032 N N . SER A 1 125 ? -6.140 -2.075 -9.618 1.00 98.50 125 SER A N 1
ATOM 1033 C CA . SER A 1 125 ? -6.995 -2.642 -10.664 1.00 98.50 125 SER A CA 1
ATOM 1034 C C . SER A 1 125 ? -6.448 -2.299 -12.049 1.00 98.50 125 SER A C 1
ATOM 1036 O O . SER A 1 125 ? -5.817 -1.254 -12.233 1.00 98.50 125 SER A O 1
ATOM 1038 N N . ARG A 1 126 ? -6.755 -3.122 -13.054 1.00 98.12 126 ARG A N 1
ATOM 1039 C CA . ARG A 1 126 ? -6.436 -2.859 -14.464 1.00 98.12 126 ARG A CA 1
ATOM 1040 C C . ARG A 1 126 ? -6.895 -1.473 -14.907 1.00 98.12 126 ARG A C 1
ATOM 1042 O O . ARG A 1 126 ? -6.146 -0.750 -15.559 1.00 98.12 126 ARG A O 1
ATOM 1049 N N . ALA A 1 127 ? -8.111 -1.082 -14.524 1.00 97.50 127 ALA A N 1
ATOM 1050 C CA . ALA A 1 127 ? -8.688 0.213 -14.878 1.00 97.50 127 ALA A CA 1
ATOM 1051 C C . ALA A 1 127 ? -7.868 1.390 -14.325 1.00 97.50 127 ALA A C 1
ATOM 1053 O O . ALA A 1 127 ? -7.633 2.369 -15.036 1.00 97.50 127 ALA A O 1
ATOM 1054 N N . VAL A 1 128 ? -7.396 1.292 -13.079 1.00 97.31 128 VAL A N 1
ATOM 1055 C CA . VAL A 1 128 ? -6.510 2.305 -12.494 1.00 97.31 128 VAL A CA 1
ATOM 1056 C C . VAL A 1 128 ? -5.127 2.237 -13.130 1.00 97.31 128 VAL A C 1
ATOM 1058 O O . VAL A 1 128 ? -4.614 3.274 -13.546 1.00 97.31 128 VAL A O 1
ATOM 1061 N N . LEU A 1 129 ? -4.538 1.042 -13.265 1.00 97.19 129 LEU A N 1
ATOM 1062 C CA . LEU A 1 129 ? -3.200 0.873 -13.831 1.00 97.19 129 LEU A CA 1
ATOM 1063 C C . LEU A 1 129 ? -3.113 1.472 -15.238 1.00 97.19 129 LEU A C 1
ATOM 1065 O O . LEU A 1 129 ? -2.212 2.263 -15.488 1.00 97.19 129 LEU A O 1
ATOM 1069 N N . LYS A 1 130 ? -4.080 1.203 -16.123 1.00 96.56 130 LYS A N 1
ATOM 1070 C CA . LYS A 1 130 ? -4.127 1.780 -17.481 1.00 96.56 130 LYS A CA 1
ATOM 1071 C C . LYS A 1 130 ? -4.108 3.309 -17.479 1.00 96.56 130 LYS A C 1
ATOM 1073 O O . LYS A 1 130 ? -3.478 3.911 -18.344 1.00 96.56 130 LYS A O 1
ATOM 1078 N N . GLN A 1 131 ? -4.775 3.936 -16.512 1.00 95.19 131 GLN A N 1
ATOM 1079 C CA . GLN A 1 131 ? -4.806 5.394 -16.394 1.00 95.19 131 GLN A CA 1
ATOM 1080 C C . GLN A 1 131 ? -3.492 5.964 -15.852 1.00 95.19 131 GLN A C 1
ATOM 1082 O O . GLN A 1 131 ? -3.084 7.043 -16.279 1.00 95.19 131 GLN A O 1
ATOM 1087 N N . VAL A 1 132 ? -2.821 5.259 -14.933 1.00 93.81 132 VAL A N 1
ATOM 1088 C CA . VAL A 1 132 ? -1.606 5.772 -14.279 1.00 93.81 132 VAL A CA 1
ATOM 1089 C C . VAL A 1 132 ? -0.306 5.380 -14.980 1.00 93.81 132 VAL A C 1
ATOM 1091 O O . VAL A 1 132 ? 0.694 6.082 -14.839 1.00 93.81 132 VAL A O 1
ATOM 1094 N N . LEU A 1 133 ? -0.318 4.301 -15.766 1.00 94.56 133 LEU A N 1
ATOM 1095 C CA . LEU A 1 133 ? 0.848 3.747 -16.454 1.00 94.56 133 LEU A CA 1
ATOM 1096 C C . LEU A 1 133 ? 1.607 4.786 -17.303 1.00 94.56 133 LEU A C 1
ATOM 1098 O O . LEU A 1 133 ? 2.835 4.809 -17.217 1.00 94.56 133 LEU A O 1
ATOM 1102 N N . PRO A 1 134 ? 0.959 5.705 -18.053 1.00 92.69 134 PRO A N 1
ATOM 1103 C CA . PRO A 1 134 ? 1.680 6.749 -18.786 1.00 92.69 134 PRO A CA 1
ATOM 1104 C C . PRO A 1 134 ? 2.572 7.643 -17.910 1.00 92.69 134 PRO A C 1
ATOM 1106 O O . PRO A 1 134 ? 3.565 8.172 -18.406 1.00 92.69 134 PRO A O 1
ATOM 1109 N N . TYR A 1 135 ? 2.259 7.795 -16.618 1.00 89.50 135 TYR A N 1
ATOM 1110 C CA . TYR A 1 135 ? 3.036 8.611 -15.674 1.00 89.50 135 TYR A CA 1
ATOM 1111 C C . TYR A 1 135 ? 4.232 7.875 -15.073 1.00 89.50 135 TYR A C 1
ATOM 1113 O O . TYR A 1 135 ? 5.087 8.488 -14.435 1.00 89.50 135 TYR A O 1
ATOM 1121 N N . PHE A 1 136 ? 4.322 6.564 -15.277 1.00 91.81 136 PHE A N 1
ATOM 1122 C CA . PHE A 1 136 ? 5.493 5.794 -14.873 1.00 91.81 136 PHE A CA 1
ATOM 1123 C C . PHE A 1 136 ? 6.668 6.015 -15.833 1.00 91.81 136 PHE A C 1
ATOM 1125 O O . PHE A 1 136 ? 7.826 5.847 -15.452 1.00 91.81 136 PHE A O 1
ATOM 1132 N N . ARG A 1 137 ? 6.390 6.455 -17.067 1.00 88.56 137 ARG A N 1
ATOM 1133 C CA . ARG A 1 137 ? 7.411 6.754 -18.070 1.00 88.56 137 ARG A CA 1
ATOM 1134 C C . ARG A 1 137 ? 8.384 7.821 -17.559 1.00 88.56 137 ARG A C 1
ATOM 1136 O O . ARG A 1 137 ? 7.972 8.927 -17.226 1.00 88.56 137 ARG A O 1
ATOM 1143 N N . ASN A 1 138 ? 9.679 7.505 -17.591 1.00 82.75 138 ASN A N 1
ATOM 1144 C CA . ASN A 1 138 ? 10.776 8.367 -17.126 1.00 82.75 138 ASN A CA 1
ATOM 1145 C C . ASN A 1 138 ? 10.727 8.721 -15.628 1.00 82.75 138 ASN A C 1
ATOM 1147 O O . ASN A 1 138 ? 11.360 9.689 -15.213 1.00 82.75 138 ASN A O 1
ATOM 1151 N N . THR A 1 139 ? 9.999 7.952 -14.820 1.00 83.31 139 THR A N 1
ATOM 1152 C CA . THR A 1 139 ? 9.922 8.153 -13.373 1.00 83.31 139 THR A CA 1
ATOM 1153 C C . THR A 1 139 ? 10.843 7.157 -12.676 1.00 83.31 139 THR A C 1
ATOM 1155 O O . THR A 1 139 ? 10.623 5.953 -12.775 1.00 83.31 139 THR A O 1
ATOM 1158 N N . GLN A 1 140 ? 11.867 7.629 -11.954 1.00 75.62 140 GLN A N 1
ATOM 1159 C CA . GLN A 1 140 ? 12.814 6.720 -11.297 1.00 75.62 140 GLN A CA 1
ATOM 1160 C C . GLN A 1 140 ? 12.489 6.469 -9.823 1.00 75.62 140 GLN A C 1
ATOM 1162 O O . GLN A 1 140 ? 12.477 5.313 -9.400 1.00 75.62 140 GLN A O 1
ATOM 1167 N N . SER A 1 141 ? 12.181 7.506 -9.028 1.00 76.12 141 SER A N 1
ATOM 1168 C CA . SER A 1 141 ? 11.807 7.309 -7.613 1.00 76.12 141 SER A CA 1
ATOM 1169 C C . SER A 1 141 ? 10.331 6.966 -7.433 1.00 76.12 141 SER A C 1
ATOM 1171 O O . SER A 1 141 ? 9.977 6.209 -6.530 1.00 76.12 141 SER A O 1
ATOM 1173 N N . GLY A 1 142 ? 9.465 7.556 -8.261 1.00 75.56 142 GLY A N 1
ATOM 1174 C CA . GLY A 1 142 ? 8.009 7.497 -8.105 1.00 75.56 142 GLY A CA 1
ATOM 1175 C C . GLY A 1 142 ? 7.457 8.264 -6.914 1.00 75.56 142 GLY A C 1
ATOM 1176 O O . GLY A 1 142 ? 6.273 8.138 -6.606 1.00 75.56 142 GLY A O 1
ATOM 1177 N N . LEU A 1 143 ? 8.281 9.062 -6.231 1.00 74.12 143 LEU A N 1
ATOM 1178 C CA . LEU A 1 143 ? 7.841 9.828 -5.075 1.00 74.12 143 LEU A CA 1
ATOM 1179 C C . LEU A 1 143 ? 6.770 10.843 -5.510 1.00 74.12 143 LEU A C 1
ATOM 1181 O O . LEU A 1 143 ? 7.062 11.766 -6.263 1.00 74.12 143 LEU A O 1
ATOM 1185 N N . GLY A 1 144 ? 5.534 10.689 -5.027 1.00 75.38 144 GLY A N 1
ATOM 1186 C CA . GLY A 1 144 ? 4.383 11.479 -5.474 1.00 75.38 144 GLY A CA 1
ATOM 1187 C C . GLY A 1 144 ? 3.330 10.678 -6.250 1.00 75.38 144 GLY A C 1
ATOM 1188 O O . GLY A 1 144 ? 2.176 11.106 -6.287 1.00 75.38 144 GLY A O 1
ATOM 1189 N N . LEU A 1 145 ? 3.677 9.513 -6.817 1.00 81.25 145 LEU A N 1
ATOM 1190 C CA . LEU A 1 145 ? 2.717 8.635 -7.507 1.00 81.25 145 LEU A CA 1
ATOM 1191 C C . LEU A 1 145 ? 1.641 8.088 -6.555 1.00 81.25 145 LEU A C 1
ATOM 1193 O O . LEU A 1 145 ? 0.484 7.955 -6.943 1.00 81.25 145 LEU A O 1
ATOM 1197 N N . ASP A 1 146 ? 2.011 7.884 -5.289 1.00 83.06 146 ASP A N 1
ATOM 1198 C CA . ASP A 1 146 ? 1.148 7.498 -4.167 1.00 83.06 146 ASP A CA 1
ATOM 1199 C C . ASP A 1 146 ? -0.014 8.464 -3.902 1.00 83.06 146 ASP A C 1
ATOM 1201 O O . ASP A 1 146 ? -1.056 8.081 -3.363 1.00 83.06 146 ASP A O 1
ATOM 1205 N N . TRP A 1 147 ? 0.140 9.720 -4.319 1.00 81.56 147 TRP A N 1
ATOM 1206 C CA . TRP A 1 147 ? -0.908 10.739 -4.264 1.00 81.56 147 TRP A CA 1
ATOM 1207 C C . TRP A 1 147 ? -1.698 10.827 -5.565 1.00 81.56 147 TRP A C 1
ATOM 1209 O O . TRP A 1 147 ? -2.881 11.163 -5.538 1.00 81.56 147 TRP A O 1
ATOM 1219 N N . LEU A 1 148 ? -1.045 10.521 -6.685 1.00 83.19 148 LEU A N 1
ATOM 1220 C CA . LEU A 1 148 ? -1.605 10.626 -8.023 1.00 83.19 148 LEU A CA 1
ATOM 1221 C C . LEU A 1 148 ? -2.699 9.578 -8.261 1.00 83.19 148 LEU A C 1
ATOM 1223 O O . LEU A 1 148 ? -3.802 9.944 -8.664 1.00 83.19 148 LEU A O 1
ATOM 1227 N N . TRP A 1 149 ? -2.438 8.296 -7.977 1.00 86.00 149 TRP A N 1
ATOM 1228 C CA . TRP A 1 149 ? -3.382 7.221 -8.319 1.00 86.00 149 TRP A CA 1
ATOM 1229 C C . TRP A 1 149 ? -4.719 7.298 -7.578 1.00 86.00 149 TRP A C 1
ATOM 1231 O O . TRP A 1 149 ? -5.734 6.861 -8.113 1.00 86.00 149 TRP A O 1
ATOM 1241 N N . ASN A 1 150 ? -4.766 7.946 -6.408 1.00 85.88 150 ASN A N 1
ATOM 1242 C CA . ASN A 1 150 ? -6.014 8.129 -5.657 1.00 85.88 150 ASN A CA 1
ATOM 1243 C C . ASN A 1 150 ? -7.038 8.978 -6.431 1.00 85.88 150 ASN A C 1
ATOM 1245 O O . ASN A 1 150 ? -8.230 8.895 -6.154 1.00 85.88 150 ASN A O 1
ATOM 1249 N N . GLY A 1 151 ? -6.588 9.791 -7.394 1.00 86.56 151 GLY A N 1
ATOM 1250 C CA . GLY A 1 151 ? -7.457 10.591 -8.257 1.00 86.56 151 GLY A CA 1
ATOM 1251 C C . GLY A 1 151 ? -8.120 9.815 -9.401 1.00 86.56 151 GLY A C 1
ATOM 1252 O O . GLY A 1 151 ? -8.995 10.371 -10.055 1.00 86.56 151 GLY A O 1
ATOM 1253 N N . PHE A 1 152 ? -7.722 8.563 -9.646 1.00 91.38 152 PHE A N 1
ATOM 1254 C CA . PHE A 1 152 ? -8.187 7.762 -10.789 1.00 91.38 152 PHE A CA 1
ATOM 1255 C C . PHE A 1 152 ? -9.196 6.673 -10.417 1.00 91.38 152 PHE A C 1
ATOM 1257 O O . PHE A 1 152 ? -9.640 5.930 -11.292 1.00 91.38 152 PHE A O 1
ATOM 1264 N N . VAL A 1 153 ? -9.555 6.568 -9.136 1.00 94.12 153 VAL A N 1
ATOM 1265 C CA . VAL A 1 153 ? -10.552 5.597 -8.675 1.00 94.12 153 VAL A CA 1
ATOM 1266 C C . VAL A 1 153 ? -11.970 6.137 -8.818 1.00 94.12 153 VAL A C 1
ATOM 1268 O O . VAL A 1 153 ? -12.219 7.334 -8.661 1.00 94.12 153 VAL A O 1
ATOM 1271 N N . SER A 1 154 ? -12.926 5.239 -9.033 1.00 94.81 154 SER A N 1
ATOM 1272 C CA . SER A 1 154 ? -14.340 5.594 -9.183 1.00 94.81 154 SER A CA 1
ATOM 1273 C C . SER A 1 154 ? -14.983 6.100 -7.886 1.00 94.81 154 SER A C 1
ATOM 1275 O O . SER A 1 154 ? -15.824 6.999 -7.914 1.00 94.81 154 SER A O 1
ATOM 1277 N N . ARG A 1 155 ? -14.593 5.536 -6.732 1.00 93.81 155 ARG A N 1
ATOM 1278 C CA . ARG A 1 155 ? -15.166 5.850 -5.410 1.00 93.81 155 ARG A CA 1
ATOM 1279 C C . ARG A 1 155 ? -14.062 6.036 -4.358 1.00 93.81 155 ARG A C 1
ATOM 1281 O O . ARG A 1 155 ? -13.821 5.130 -3.557 1.00 93.81 155 ARG A O 1
ATOM 1288 N N . PRO A 1 156 ? -13.432 7.226 -4.280 1.00 90.31 156 PRO A N 1
ATOM 1289 C CA . PRO A 1 156 ? -12.245 7.473 -3.447 1.00 90.31 156 PRO A CA 1
ATOM 1290 C C . PRO A 1 156 ? -12.350 7.095 -1.965 1.00 90.31 156 PRO A C 1
ATOM 1292 O O . PRO A 1 156 ? -11.349 6.762 -1.343 1.00 90.31 156 PRO A O 1
ATOM 1295 N N . ASN A 1 157 ? -13.552 7.103 -1.387 1.00 91.19 157 ASN A N 1
ATOM 1296 C CA . ASN A 1 157 ? -13.753 6.775 0.028 1.00 91.19 157 ASN A CA 1
ATOM 1297 C C . ASN A 1 157 ? -14.129 5.303 0.280 1.00 91.19 157 ASN A C 1
ATOM 1299 O O . ASN A 1 157 ? -14.341 4.923 1.432 1.00 91.19 157 ASN A O 1
ATOM 1303 N N . GLU A 1 158 ? -14.243 4.490 -0.773 1.00 94.56 158 GLU A N 1
ATOM 1304 C CA . GLU A 1 158 ? -14.758 3.116 -0.713 1.00 94.56 158 GLU A CA 1
ATOM 1305 C C . GLU A 1 158 ? -13.827 2.106 -1.387 1.00 94.56 158 GLU A C 1
ATOM 1307 O O . GLU A 1 158 ? -13.706 0.983 -0.906 1.00 94.56 158 GLU A O 1
ATOM 1312 N N . THR A 1 159 ? -13.143 2.480 -2.468 1.00 97.31 159 THR A N 1
ATOM 1313 C CA . THR A 1 159 ? -12.352 1.535 -3.272 1.00 97.31 159 THR A CA 1
ATOM 1314 C C . THR A 1 159 ? -10.848 1.634 -3.050 1.00 97.31 159 THR A C 1
ATOM 1316 O O . THR A 1 159 ? -10.103 0.884 -3.676 1.00 97.31 159 THR A O 1
ATOM 1319 N N . ILE A 1 160 ? -10.401 2.498 -2.130 1.00 97.69 160 ILE A N 1
ATOM 1320 C CA . ILE A 1 160 ? -9.004 2.585 -1.693 1.00 97.69 160 ILE A CA 1
ATOM 1321 C C . ILE A 1 160 ? -8.868 1.996 -0.283 1.00 97.69 160 ILE A C 1
ATOM 1323 O O . ILE A 1 160 ? -9.542 2.462 0.643 1.00 97.69 160 ILE A O 1
ATOM 1327 N N . ALA A 1 161 ? -8.013 0.983 -0.095 1.00 98.31 161 ALA A N 1
ATOM 1328 C CA . ALA A 1 161 ? -7.961 0.229 1.161 1.00 98.31 161 ALA A CA 1
ATOM 1329 C C . ALA A 1 161 ? -6.557 -0.153 1.663 1.00 98.31 161 ALA A C 1
ATOM 1331 O O . ALA A 1 161 ? -5.645 -0.459 0.903 1.00 98.31 161 ALA A O 1
ATOM 1332 N N . ILE A 1 162 ? -6.420 -0.237 2.987 1.00 98.56 162 ILE A N 1
ATOM 1333 C CA . ILE A 1 162 ? -5.348 -0.991 3.649 1.00 98.56 162 ILE A CA 1
ATOM 1334 C C . ILE A 1 162 ? -5.962 -2.261 4.228 1.00 98.56 162 ILE A C 1
ATOM 1336 O O . ILE A 1 162 ? -6.944 -2.196 4.970 1.00 98.56 162 ILE A O 1
ATOM 1340 N N . ILE A 1 163 ? -5.396 -3.415 3.891 1.00 98.69 163 ILE A N 1
ATOM 1341 C CA . ILE A 1 163 ? -5.900 -4.729 4.292 1.00 98.69 163 ILE A CA 1
ATOM 1342 C C . ILE A 1 163 ? -5.149 -5.166 5.548 1.00 98.69 163 ILE A C 1
ATOM 1344 O O . ILE A 1 163 ? -4.006 -5.590 5.482 1.00 98.69 163 ILE A O 1
ATOM 1348 N N . ASP A 1 164 ? -5.784 -5.043 6.711 1.00 98.38 164 ASP A N 1
ATOM 1349 C CA . ASP A 1 164 ? -5.179 -5.374 8.008 1.00 98.38 164 ASP A CA 1
ATOM 1350 C C . ASP A 1 164 ? -5.141 -6.871 8.307 1.00 98.38 164 ASP A C 1
ATOM 1352 O O . ASP A 1 164 ? -4.332 -7.310 9.125 1.00 98.38 164 ASP A O 1
ATOM 1356 N N . ARG A 1 165 ? -6.004 -7.659 7.660 1.00 96.81 165 ARG A N 1
ATOM 1357 C CA . ARG A 1 165 ? -6.019 -9.119 7.809 1.00 96.81 165 ARG A CA 1
ATOM 1358 C C . ARG A 1 165 ? -4.706 -9.754 7.344 1.00 96.81 165 ARG A C 1
ATOM 1360 O O . ARG A 1 165 ? -4.292 -10.763 7.904 1.00 96.81 165 ARG A O 1
ATOM 1367 N N . ILE A 1 166 ? -4.052 -9.126 6.370 1.00 96.69 166 ILE A N 1
ATOM 1368 C CA . ILE A 1 166 ? -2.826 -9.595 5.733 1.00 96.69 166 ILE A CA 1
ATOM 1369 C C . ILE A 1 166 ? -1.747 -8.561 6.027 1.00 96.69 166 ILE A C 1
ATOM 1371 O O . ILE A 1 166 ? -1.856 -7.414 5.596 1.00 96.69 166 ILE A O 1
ATOM 1375 N N . SER A 1 167 ? -0.710 -8.949 6.768 1.00 96.31 167 SER A N 1
ATOM 1376 C CA . SER A 1 167 ? 0.438 -8.080 7.010 1.00 96.31 167 SER A CA 1
ATOM 1377 C C . SER A 1 167 ? 1.719 -8.638 6.409 1.00 96.31 167 SER A C 1
ATOM 1379 O O . SER A 1 167 ? 1.974 -9.840 6.451 1.00 96.31 167 SER A O 1
ATOM 1381 N N . MET A 1 168 ? 2.512 -7.743 5.829 1.00 97.19 168 MET A N 1
ATOM 1382 C CA . MET A 1 168 ? 3.790 -8.047 5.193 1.00 97.19 168 MET A CA 1
ATOM 1383 C C . MET A 1 168 ? 4.883 -7.171 5.791 1.00 97.19 168 MET A C 1
ATOM 1385 O O . MET A 1 168 ? 4.627 -6.058 6.264 1.00 97.19 168 MET A O 1
ATOM 1389 N N . SER A 1 169 ? 6.100 -7.698 5.807 1.00 94.94 169 SER A N 1
ATOM 1390 C CA . SER A 1 169 ? 7.226 -7.033 6.451 1.00 94.94 169 SER A CA 1
ATOM 1391 C C . SER A 1 169 ? 8.059 -6.259 5.440 1.00 94.94 169 SER A C 1
ATOM 1393 O O . SER A 1 169 ? 8.399 -6.788 4.385 1.00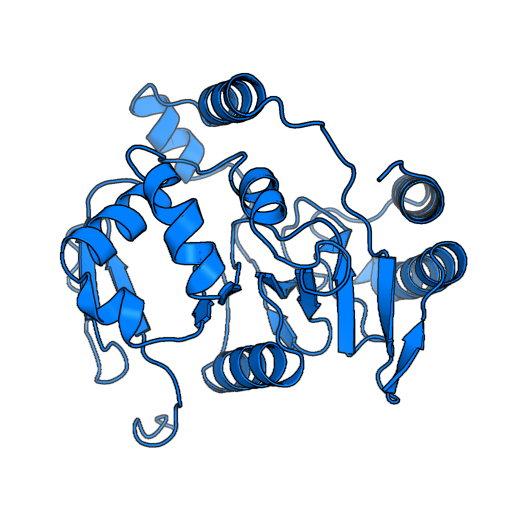 94.94 169 SER A O 1
ATOM 1395 N N . HIS A 1 170 ? 8.454 -5.041 5.805 1.00 93.38 170 HIS A N 1
ATOM 1396 C CA . HIS A 1 170 ? 9.383 -4.205 5.051 1.00 93.38 170 HIS A CA 1
ATOM 1397 C C . HIS A 1 170 ? 10.662 -3.986 5.871 1.00 93.38 170 HIS A C 1
ATOM 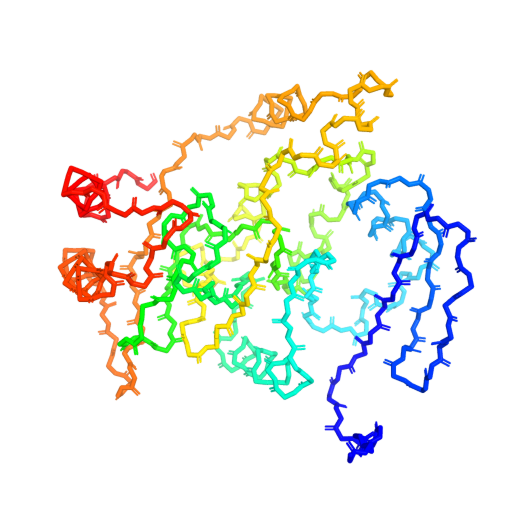1399 O O . HIS A 1 170 ? 10.682 -3.246 6.868 1.00 93.38 170 HIS A O 1
ATOM 1405 N N . TYR A 1 171 ? 11.739 -4.672 5.478 1.00 84.94 171 TYR A N 1
ATOM 1406 C CA . TYR A 1 171 ? 12.950 -4.798 6.301 1.00 84.94 171 TYR A CA 1
ATOM 1407 C C . TYR A 1 171 ? 14.038 -3.774 6.004 1.00 84.94 171 TYR A C 1
ATOM 1409 O O . TYR A 1 171 ? 14.994 -3.670 6.780 1.00 84.94 171 TYR A O 1
ATOM 1417 N N . ARG A 1 172 ? 13.916 -2.993 4.930 1.00 80.19 172 ARG A N 1
ATOM 1418 C CA . ARG A 1 172 ? 14.961 -2.050 4.543 1.00 80.19 172 ARG A CA 1
ATOM 1419 C C . ARG A 1 172 ? 14.666 -0.634 5.053 1.00 80.19 172 ARG A C 1
ATOM 1421 O O . ARG A 1 172 ? 13.554 -0.122 4.923 1.00 80.19 172 ARG A O 1
ATOM 1428 N N . PRO A 1 173 ? 15.663 0.065 5.626 1.00 70.44 173 PRO A N 1
ATOM 1429 C CA . PRO A 1 173 ? 15.511 1.475 5.948 1.00 70.44 173 PRO A CA 1
ATOM 1430 C C . PRO A 1 173 ? 15.328 2.308 4.677 1.00 70.44 173 PRO A C 1
ATOM 1432 O O . PRO A 1 173 ? 16.092 2.173 3.719 1.00 70.44 173 PRO A O 1
ATOM 1435 N N . ARG A 1 174 ? 14.399 3.268 4.722 1.00 63.25 174 ARG A N 1
ATOM 1436 C CA . ARG A 1 174 ? 14.234 4.260 3.651 1.00 63.25 174 ARG A CA 1
ATOM 1437 C C . ARG A 1 174 ? 15.540 5.014 3.360 1.00 63.25 174 ARG A C 1
ATOM 1439 O O . ARG A 1 174 ? 16.336 5.275 4.263 1.00 63.25 174 ARG A O 1
ATOM 1446 N N . ASN A 1 175 ? 15.688 5.475 2.117 1.00 58.44 175 ASN A N 1
ATOM 1447 C CA . ASN A 1 175 ? 16.658 6.498 1.692 1.00 58.44 175 ASN A CA 1
ATOM 1448 C C . ASN A 1 175 ? 18.156 6.143 1.782 1.00 58.44 175 ASN A C 1
ATOM 1450 O O . ASN A 1 175 ? 18.973 7.063 1.759 1.00 58.44 175 ASN A O 1
ATOM 1454 N N . LYS A 1 176 ? 18.551 4.865 1.871 1.00 56.16 176 LYS A N 1
ATOM 1455 C CA . LYS A 1 176 ? 19.982 4.497 1.959 1.00 56.16 176 LYS A CA 1
ATOM 1456 C C . LYS A 1 176 ? 20.619 4.002 0.655 1.00 56.16 176 LYS A C 1
ATOM 1458 O O . LYS A 1 176 ? 21.753 4.377 0.386 1.00 56.16 176 LYS A O 1
ATOM 1463 N N . HIS A 1 177 ? 19.915 3.216 -0.165 1.00 55.28 177 HIS A N 1
ATOM 1464 C CA . HIS A 1 177 ? 20.521 2.575 -1.349 1.00 55.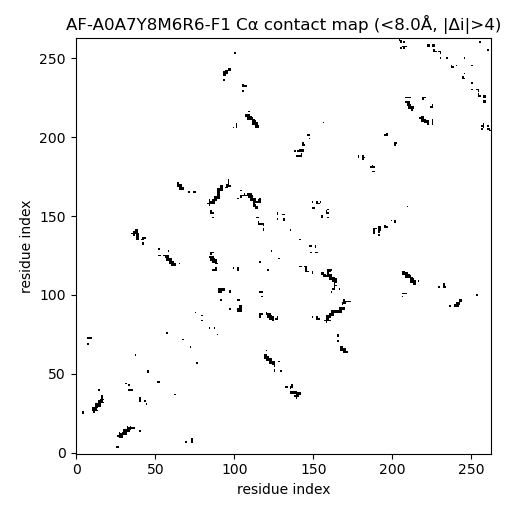28 177 HIS A CA 1
ATOM 1465 C C . HIS A 1 177 ? 20.174 3.268 -2.674 1.00 55.28 177 HIS A C 1
ATOM 1467 O O . HIS A 1 177 ? 21.081 3.679 -3.397 1.00 55.28 177 HIS A O 1
ATOM 1473 N N . LEU A 1 178 ? 18.882 3.468 -2.961 1.00 59.06 178 LEU A N 1
ATOM 1474 C CA . LEU A 1 178 ? 18.424 4.178 -4.165 1.00 59.06 178 LEU A CA 1
ATOM 1475 C C . LEU A 1 178 ? 18.922 5.626 -4.191 1.00 59.06 178 LEU A C 1
ATOM 1477 O O . LEU A 1 178 ? 19.477 6.065 -5.192 1.00 59.06 178 LEU A O 1
ATOM 1481 N N . ARG A 1 179 ? 18.838 6.334 -3.056 1.00 60.88 179 ARG A N 1
ATOM 1482 C CA . ARG A 1 179 ? 19.233 7.746 -2.957 1.00 60.88 179 ARG A CA 1
ATOM 1483 C C . ARG A 1 179 ? 20.672 7.988 -3.415 1.00 60.88 179 ARG A C 1
ATOM 1485 O O . ARG A 1 179 ? 20.903 8.873 -4.221 1.00 60.88 179 ARG A O 1
ATOM 1492 N N . GLY A 1 180 ? 21.616 7.156 -2.969 1.00 60.34 180 GLY A N 1
ATOM 1493 C CA . GLY A 1 180 ? 23.025 7.305 -3.335 1.00 60.34 180 GLY A CA 1
ATOM 1494 C C . GLY A 1 180 ? 23.326 6.995 -4.806 1.00 60.34 180 GLY A C 1
ATOM 1495 O O . GLY A 1 180 ? 24.238 7.592 -5.370 1.00 60.34 180 GLY A O 1
ATOM 1496 N N . ARG A 1 181 ? 22.582 6.079 -5.449 1.00 62.88 181 ARG A N 1
ATOM 1497 C CA . ARG A 1 181 ? 22.723 5.824 -6.897 1.00 62.88 181 ARG A CA 1
ATOM 1498 C C . ARG A 1 181 ? 22.073 6.931 -7.726 1.00 62.88 181 ARG A C 1
ATOM 1500 O O . ARG A 1 181 ? 22.681 7.389 -8.685 1.00 62.88 181 ARG A O 1
ATOM 1507 N N . MET A 1 182 ? 20.882 7.378 -7.329 1.00 66.81 182 MET A N 1
ATOM 1508 C CA . MET A 1 182 ? 20.145 8.448 -8.003 1.00 66.81 182 MET A CA 1
ATOM 1509 C C . MET A 1 182 ? 20.888 9.787 -7.915 1.00 66.81 182 MET A C 1
ATOM 1511 O O . MET A 1 182 ? 21.101 10.422 -8.941 1.00 66.81 182 MET A O 1
ATOM 1515 N N . GLU A 1 183 ? 21.400 10.157 -6.733 1.00 68.25 183 GLU A N 1
ATOM 1516 C CA . GLU A 1 183 ? 22.218 11.367 -6.543 1.00 68.25 183 GLU A CA 1
ATOM 1517 C C . GLU A 1 183 ? 23.467 11.349 -7.443 1.00 68.25 183 GLU A C 1
ATOM 1519 O O . GLU A 1 183 ? 23.804 12.360 -8.053 1.00 68.25 183 GLU A O 1
ATOM 1524 N N . LYS A 1 184 ? 24.125 10.189 -7.602 1.00 69.62 184 LYS A N 1
ATOM 1525 C CA . LYS A 1 184 ? 25.262 10.029 -8.531 1.00 69.62 184 LYS A CA 1
ATOM 1526 C C . LYS A 1 184 ? 24.872 10.170 -10.003 1.00 69.62 184 LYS A C 1
ATOM 1528 O O . LYS A 1 184 ? 25.713 10.558 -10.806 1.00 69.62 184 LYS A O 1
ATOM 1533 N N . ALA A 1 185 ? 23.629 9.852 -10.352 1.00 64.75 185 ALA A N 1
ATOM 1534 C CA . ALA A 1 185 ? 23.070 10.045 -11.686 1.00 64.75 185 ALA A CA 1
ATOM 1535 C C . ALA A 1 185 ? 22.479 11.456 -11.891 1.00 64.75 185 ALA A C 1
ATOM 1537 O O . ALA A 1 185 ? 21.916 11.724 -12.948 1.00 64.75 185 ALA A O 1
ATOM 1538 N N . GLY A 1 186 ? 22.590 12.350 -10.898 1.00 70.00 186 GLY A N 1
ATOM 1539 C CA . GLY A 1 186 ? 22.017 13.699 -10.942 1.00 70.00 186 GLY A CA 1
ATOM 1540 C C . GLY A 1 186 ? 20.494 13.739 -10.790 1.00 70.00 186 GLY A C 1
ATOM 1541 O O . GLY A 1 186 ? 19.884 14.755 -11.104 1.00 70.00 186 GLY A O 1
ATOM 1542 N N . ILE A 1 187 ? 19.876 12.649 -10.329 1.00 66.12 187 ILE A N 1
ATOM 1543 C CA . ILE A 1 187 ? 18.429 12.536 -10.139 1.00 66.12 187 ILE A CA 1
ATOM 1544 C C . ILE A 1 187 ? 18.123 12.649 -8.650 1.00 66.12 187 ILE A C 1
ATOM 1546 O O . ILE A 1 187 ? 18.599 11.856 -7.833 1.00 66.12 187 ILE A O 1
ATOM 1550 N N . PHE A 1 188 ? 17.277 13.606 -8.283 1.00 74.06 188 PHE A N 1
ATOM 1551 C CA . PHE A 1 188 ? 16.912 13.833 -6.893 1.00 74.06 188 PHE A CA 1
ATOM 1552 C C . PHE A 1 188 ? 15.426 13.544 -6.658 1.00 74.06 188 PHE A C 1
ATOM 1554 O O . PHE A 1 188 ? 14.551 14.232 -7.171 1.00 74.06 188 PHE A O 1
ATOM 1561 N N . ALA A 1 189 ? 15.120 12.562 -5.801 1.00 71.38 189 ALA A N 1
ATOM 1562 C CA . ALA A 1 189 ? 13.737 12.150 -5.517 1.00 71.38 189 ALA A CA 1
ATOM 1563 C C . ALA A 1 189 ? 12.837 13.294 -5.003 1.00 71.38 189 ALA A C 1
ATOM 1565 O O . ALA A 1 189 ? 11.626 13.288 -5.212 1.00 71.38 189 ALA A O 1
ATOM 1566 N N . HIS A 1 190 ? 13.416 14.289 -4.321 1.00 73.19 190 HIS A N 1
ATOM 1567 C CA . HIS A 1 190 ? 12.662 15.458 -3.873 1.00 73.19 190 HIS A CA 1
ATOM 1568 C C . HIS A 1 190 ? 12.244 16.357 -5.045 1.00 73.19 190 HIS A C 1
ATOM 1570 O O . HIS A 1 190 ? 11.135 16.876 -5.024 1.00 73.19 190 HIS A O 1
ATOM 1576 N N . GLU A 1 191 ? 13.077 16.492 -6.077 1.00 75.44 191 GLU A N 1
ATOM 1577 C CA . GLU A 1 191 ? 12.751 17.262 -7.280 1.00 75.44 191 GLU A CA 1
ATOM 1578 C C . GLU A 1 191 ? 11.658 16.569 -8.096 1.00 75.44 191 GLU A C 1
ATOM 1580 O O . GLU A 1 191 ? 10.699 17.228 -8.491 1.00 75.44 191 GLU A O 1
ATOM 1585 N N . GLU A 1 192 ? 11.728 15.240 -8.267 1.00 74.88 192 GLU A N 1
ATOM 1586 C CA . GLU A 1 192 ? 10.656 14.462 -8.917 1.00 74.88 192 GLU A CA 1
ATOM 1587 C C . GLU A 1 192 ? 9.315 14.633 -8.189 1.00 74.88 192 GLU A C 1
ATOM 1589 O O . GLU A 1 192 ? 8.270 14.835 -8.816 1.00 74.88 192 GLU A O 1
ATOM 1594 N N . LYS A 1 193 ? 9.340 14.624 -6.853 1.00 77.88 193 LYS A N 1
ATOM 1595 C CA . LYS A 1 193 ? 8.148 14.862 -6.039 1.00 77.88 193 LYS A CA 1
ATOM 1596 C C . LYS A 1 193 ? 7.597 16.271 -6.206 1.00 77.88 193 LYS A C 1
ATOM 1598 O O . LYS A 1 193 ? 6.392 16.419 -6.392 1.00 77.88 193 LYS A O 1
ATOM 1603 N N . GLU A 1 194 ? 8.435 17.299 -6.108 1.00 78.19 194 GLU A N 1
ATOM 1604 C CA . GLU A 1 194 ? 7.993 18.689 -6.266 1.00 78.19 194 GLU A CA 1
ATOM 1605 C C . GLU A 1 194 ? 7.454 18.937 -7.681 1.00 78.19 194 GLU A C 1
ATOM 1607 O O . GLU A 1 194 ? 6.413 19.575 -7.841 1.00 78.19 194 GLU A O 1
ATOM 1612 N N . ALA A 1 195 ? 8.089 18.358 -8.705 1.00 78.38 195 ALA A N 1
ATOM 1613 C CA . ALA A 1 195 ? 7.591 18.381 -10.076 1.00 78.38 195 ALA A CA 1
ATOM 1614 C C . ALA A 1 195 ? 6.220 17.702 -10.184 1.00 78.38 195 ALA A C 1
ATOM 1616 O O . ALA A 1 195 ? 5.299 18.275 -10.763 1.00 78.38 195 ALA A O 1
ATOM 1617 N N . THR A 1 196 ? 6.049 16.529 -9.570 1.00 75.81 196 THR A N 1
ATOM 1618 C CA . THR A 1 196 ? 4.764 15.817 -9.529 1.00 75.81 196 THR A CA 1
ATOM 1619 C C . THR A 1 196 ? 3.696 16.670 -8.843 1.00 75.81 196 THR A C 1
ATOM 1621 O O . THR A 1 196 ? 2.661 16.964 -9.435 1.00 75.81 196 THR A O 1
ATOM 1624 N N . ILE A 1 197 ? 3.952 17.166 -7.631 1.00 78.19 197 ILE A N 1
ATOM 1625 C CA . ILE A 1 197 ? 3.000 18.008 -6.890 1.00 78.19 197 ILE A CA 1
ATOM 1626 C C . ILE A 1 197 ? 2.602 19.242 -7.706 1.00 78.19 197 ILE A C 1
ATOM 1628 O O . ILE A 1 197 ? 1.415 19.564 -7.791 1.00 78.19 197 ILE A O 1
ATOM 1632 N N . LYS A 1 198 ? 3.574 19.913 -8.333 1.00 79.75 198 LYS A N 1
ATOM 1633 C CA . LYS A 1 198 ? 3.351 21.122 -9.130 1.00 79.75 198 LYS A CA 1
ATOM 1634 C C . LYS A 1 198 ? 2.544 20.842 -10.396 1.00 79.75 198 LYS A C 1
ATOM 1636 O O . LYS A 1 198 ? 1.571 21.549 -10.652 1.00 79.75 198 LYS A O 1
ATOM 1641 N N . ASN A 1 199 ? 2.927 19.829 -11.169 1.00 78.31 199 ASN A N 1
ATOM 1642 C CA . ASN A 1 199 ? 2.284 19.496 -12.444 1.00 78.31 199 ASN A CA 1
ATOM 1643 C C . ASN A 1 199 ? 0.828 19.067 -12.243 1.00 78.31 199 ASN A C 1
ATOM 1645 O O . ASN A 1 199 ? -0.044 19.437 -13.025 1.00 78.31 199 ASN A O 1
ATOM 1649 N N . TRP A 1 200 ? 0.564 18.350 -11.153 1.00 73.50 200 TRP A N 1
ATOM 1650 C CA . TRP A 1 200 ? -0.742 17.772 -10.847 1.00 73.50 200 TRP A CA 1
ATOM 1651 C C . TRP A 1 200 ? -1.585 18.616 -9.890 1.00 73.50 200 TRP A C 1
ATOM 1653 O O . TRP A 1 200 ? -2.708 18.235 -9.568 1.00 73.50 200 TRP A O 1
ATOM 1663 N N . LYS A 1 201 ? -1.060 19.760 -9.425 1.00 78.00 201 LYS A N 1
ATOM 1664 C CA . LYS A 1 201 ? -1.694 20.623 -8.412 1.00 78.00 201 LYS A CA 1
ATOM 1665 C C . LYS A 1 201 ? -2.191 19.815 -7.205 1.00 78.00 201 LYS A C 1
ATOM 1667 O O . LYS A 1 201 ? -3.284 20.054 -6.690 1.00 78.00 201 LYS A O 1
ATOM 1672 N N . LEU A 1 202 ? -1.397 18.830 -6.779 1.00 77.25 202 LEU A N 1
ATOM 1673 C CA . LEU A 1 202 ? -1.794 17.911 -5.717 1.00 77.25 202 LEU A CA 1
ATOM 1674 C C . LEU A 1 202 ? -1.836 18.657 -4.390 1.00 77.25 202 LEU A C 1
ATOM 1676 O O . LEU A 1 202 ? -0.850 19.253 -3.950 1.00 77.25 202 LEU A O 1
ATOM 1680 N N . ASN A 1 203 ? -2.977 18.576 -3.716 1.00 70.19 203 ASN A N 1
ATOM 1681 C CA . ASN A 1 203 ? -3.076 19.040 -2.346 1.00 70.19 203 ASN A CA 1
ATOM 1682 C C . ASN A 1 203 ? -2.375 18.038 -1.432 1.00 70.19 203 ASN A C 1
ATOM 1684 O O . ASN A 1 203 ? -2.570 16.827 -1.532 1.00 70.19 203 ASN A O 1
ATOM 1688 N N . LYS A 1 204 ? -1.577 18.544 -0.492 1.00 68.69 204 LYS A N 1
ATOM 1689 C CA . LYS A 1 204 ? -0.987 17.703 0.548 1.00 68.69 204 LYS A CA 1
ATOM 1690 C C . LYS A 1 204 ? -2.077 17.286 1.533 1.00 68.69 204 LYS A C 1
ATOM 1692 O O . LYS A 1 204 ? -2.369 18.013 2.483 1.00 68.69 204 LYS A O 1
ATOM 1697 N N . ILE A 1 205 ? -2.666 16.117 1.313 1.00 77.25 205 ILE A N 1
ATOM 1698 C CA . ILE A 1 205 ? -3.674 15.547 2.206 1.00 77.25 205 ILE A CA 1
ATOM 1699 C C . ILE A 1 205 ? -2.961 14.689 3.260 1.00 77.25 205 ILE A C 1
ATOM 1701 O O . ILE A 1 205 ? -1.876 14.157 3.037 1.00 77.25 205 ILE A O 1
ATOM 1705 N N . TYR A 1 206 ? -3.506 14.612 4.472 1.00 88.44 206 TYR A N 1
ATOM 1706 C CA . TYR A 1 206 ? -2.967 13.711 5.489 1.00 88.44 206 TYR A CA 1
ATOM 1707 C C . TYR A 1 206 ? -3.599 12.318 5.327 1.00 88.44 206 TYR A C 1
ATOM 1709 O O . TYR A 1 206 ? -4.829 12.247 5.249 1.00 88.44 206 TYR A O 1
ATOM 1717 N N . PRO A 1 207 ? -2.810 11.224 5.321 1.00 92.56 207 PRO A N 1
ATOM 1718 C CA . PRO A 1 207 ? -3.359 9.876 5.249 1.00 92.56 207 PRO A CA 1
ATOM 1719 C C . PRO A 1 207 ? -4.251 9.572 6.448 1.00 92.56 207 PRO A C 1
ATOM 1721 O O . PRO A 1 207 ? -3.801 9.655 7.595 1.00 92.56 207 PRO A O 1
ATOM 1724 N N . ILE A 1 208 ? -5.492 9.184 6.182 1.00 95.38 208 ILE A N 1
ATOM 1725 C CA . ILE A 1 208 ? -6.486 8.810 7.188 1.00 95.38 208 ILE A CA 1
ATOM 1726 C C . ILE A 1 208 ? -7.330 7.630 6.715 1.00 95.38 208 ILE A C 1
ATOM 1728 O O . ILE A 1 208 ? -7.518 7.424 5.519 1.00 95.38 208 ILE A O 1
ATOM 1732 N N . ALA A 1 209 ? -7.870 6.867 7.663 1.00 97.00 209 ALA A N 1
ATOM 1733 C CA . ALA A 1 209 ? -8.915 5.882 7.387 1.00 97.00 209 ALA A CA 1
ATOM 1734 C C . ALA A 1 209 ? -10.316 6.478 7.607 1.00 97.00 209 ALA A C 1
ATOM 1736 O O . ALA A 1 209 ? -10.604 7.028 8.668 1.00 97.00 209 ALA A O 1
ATOM 1737 N N . PHE A 1 210 ? -11.213 6.362 6.639 1.00 95.25 210 PHE A N 1
ATOM 1738 C CA . PHE A 1 210 ? -12.573 6.905 6.738 1.00 95.25 210 PHE A CA 1
ATOM 1739 C C . PHE A 1 210 ? -13.518 5.970 7.478 1.00 95.25 210 PHE A C 1
ATOM 1741 O O . PHE A 1 210 ? -14.336 6.389 8.300 1.00 95.25 210 PHE A O 1
ATOM 1748 N N . SER A 1 211 ? -13.372 4.691 7.173 1.00 97.38 211 SER A N 1
ATOM 1749 C CA . SER A 1 211 ? -14.220 3.599 7.609 1.00 97.38 211 SER A CA 1
ATOM 1750 C C . SER A 1 211 ? -13.406 2.307 7.579 1.00 97.38 211 SER A C 1
ATOM 1752 O O . SER A 1 211 ? -12.272 2.272 7.098 1.00 97.38 211 SER A O 1
ATOM 1754 N N . GLY A 1 212 ? -13.951 1.229 8.121 1.00 98.00 212 GLY A N 1
ATOM 1755 C CA . GLY A 1 212 ? -13.297 -0.072 8.071 1.00 98.00 212 GLY A CA 1
ATOM 1756 C C . GLY A 1 212 ? -14.209 -1.185 8.539 1.00 98.00 212 GLY A C 1
ATOM 1757 O O . GLY A 1 212 ? -15.173 -0.951 9.273 1.00 98.00 212 GLY A O 1
ATOM 1758 N N . MET A 1 213 ? -13.895 -2.403 8.122 1.00 98.50 213 MET A N 1
ATOM 1759 C CA . MET A 1 213 ? -14.618 -3.600 8.523 1.00 98.50 213 MET A CA 1
ATOM 1760 C C . MET A 1 213 ? -13.833 -4.318 9.614 1.00 98.50 213 MET A C 1
ATOM 1762 O O . MET A 1 213 ? -12.675 -4.679 9.414 1.00 98.50 213 MET A O 1
ATOM 1766 N N . LEU A 1 214 ? -14.449 -4.524 10.776 1.00 98.38 214 LEU A N 1
ATOM 1767 C CA . LEU A 1 214 ? -13.856 -5.282 11.878 1.00 98.38 214 LEU A CA 1
ATOM 1768 C C . LEU A 1 214 ? -13.753 -6.775 11.53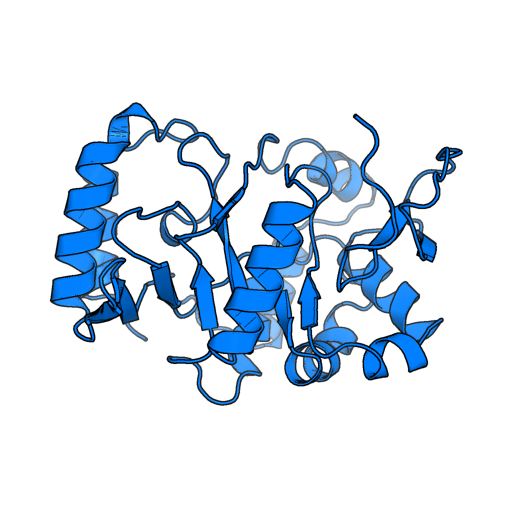5 1.00 98.38 214 LEU A C 1
ATOM 1770 O O . LEU A 1 214 ? -14.424 -7.256 10.619 1.00 98.38 214 LEU A O 1
ATOM 1774 N N . LEU A 1 215 ? -12.957 -7.526 12.304 1.00 96.81 215 LEU A N 1
ATOM 1775 C CA . LEU A 1 215 ? -12.805 -8.981 12.136 1.00 96.81 215 LEU A CA 1
ATOM 1776 C C . LEU A 1 215 ? -14.141 -9.741 12.157 1.00 96.81 215 LEU A C 1
ATOM 1778 O O . LEU A 1 215 ? -14.309 -10.707 11.421 1.00 96.81 215 LEU A O 1
ATOM 1782 N N . ASN A 1 216 ? -15.107 -9.274 12.951 1.00 96.44 216 ASN A N 1
ATOM 1783 C CA . ASN A 1 216 ? -16.449 -9.856 13.050 1.00 96.44 216 ASN A CA 1
ATOM 1784 C C . ASN A 1 216 ? -17.418 -9.406 11.934 1.00 96.44 216 ASN A C 1
ATOM 1786 O O . ASN A 1 216 ? -18.617 -9.643 12.043 1.00 96.44 216 ASN A O 1
ATOM 1790 N N . GLY A 1 217 ? -16.932 -8.698 10.911 1.00 96.44 217 GLY A N 1
ATOM 1791 C CA . GLY A 1 217 ? -17.734 -8.198 9.791 1.00 96.44 217 GLY A CA 1
ATOM 1792 C C . GLY A 1 217 ? -18.477 -6.884 10.057 1.00 96.44 217 GLY A C 1
ATOM 1793 O O . GLY A 1 217 ? -19.058 -6.318 9.135 1.00 96.44 217 GLY A O 1
ATOM 1794 N N 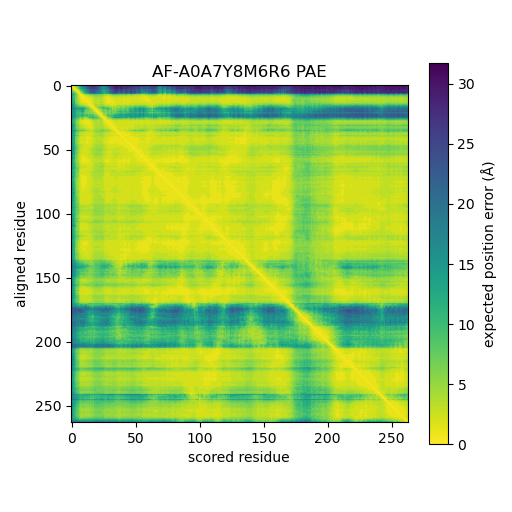. LYS A 1 218 ? -18.453 -6.339 11.282 1.00 97.75 218 LYS A N 1
ATOM 1795 C CA . LYS A 1 218 ? -19.109 -5.056 11.579 1.00 97.75 218 LYS A CA 1
ATOM 1796 C C . LYS A 1 218 ? -18.354 -3.891 10.936 1.00 97.75 218 LYS A C 1
ATOM 1798 O O . LYS A 1 218 ? -17.167 -3.700 11.195 1.00 97.75 218 LYS A O 1
ATOM 1803 N N . CYS A 1 219 ? -19.065 -3.048 10.190 1.00 97.69 219 CYS A N 1
ATOM 1804 C CA . CYS A 1 219 ? -18.492 -1.837 9.605 1.00 97.69 219 CYS A CA 1
ATOM 1805 C C . CYS A 1 219 ? -18.515 -0.653 10.581 1.00 97.69 219 CYS A C 1
ATOM 1807 O O . CYS A 1 219 ? -19.546 -0.315 11.166 1.00 97.69 219 CYS A O 1
ATOM 1809 N N . ILE A 1 220 ? -17.380 0.027 10.701 1.00 97.94 220 ILE A N 1
ATOM 1810 C CA . ILE A 1 220 ? -17.239 1.327 11.353 1.00 97.94 220 ILE A CA 1
ATOM 1811 C C . ILE A 1 220 ? -17.231 2.388 10.258 1.00 97.94 220 ILE A C 1
ATOM 1813 O O . ILE A 1 220 ? -16.378 2.354 9.382 1.00 97.94 220 ILE A O 1
ATOM 1817 N N . ARG A 1 221 ? -18.187 3.320 10.293 1.00 95.31 221 ARG A N 1
ATOM 1818 C CA . ARG A 1 221 ? -18.377 4.353 9.250 1.00 95.31 221 ARG A CA 1
ATOM 1819 C C . ARG A 1 221 ? -18.168 5.786 9.749 1.00 95.31 221 ARG A C 1
ATOM 1821 O O . ARG A 1 221 ? -18.447 6.739 9.037 1.00 95.31 221 ARG A O 1
ATOM 1828 N N . ASN A 1 222 ? -17.718 5.942 10.993 1.00 93.12 222 ASN A N 1
ATOM 1829 C CA . ASN A 1 222 ? -17.520 7.241 11.630 1.00 93.12 222 ASN A CA 1
ATOM 1830 C C . ASN A 1 222 ? -16.032 7.462 11.917 1.00 93.12 222 ASN A C 1
ATOM 1832 O O . ASN A 1 222 ? -15.414 6.663 12.621 1.00 93.12 222 ASN A O 1
ATOM 1836 N N . ARG A 1 223 ? -15.490 8.592 11.453 1.00 93.44 223 ARG A N 1
ATOM 1837 C CA . ARG A 1 223 ? -14.094 8.995 11.660 1.00 93.44 223 ARG A CA 1
ATOM 1838 C C . ARG A 1 223 ? -13.671 9.101 13.122 1.00 93.44 223 ARG A C 1
ATOM 1840 O O . ARG A 1 223 ? -12.541 8.739 13.442 1.00 93.44 223 ARG A O 1
ATOM 1847 N N . LEU A 1 224 ? -14.549 9.558 14.016 1.00 95.88 224 LEU A N 1
ATOM 1848 C CA . LEU A 1 224 ? -14.242 9.612 15.449 1.00 95.88 224 LEU A CA 1
ATOM 1849 C C . LEU A 1 224 ? -14.093 8.202 16.024 1.00 95.88 224 LEU A C 1
ATOM 1851 O O . LEU A 1 224 ? -13.135 7.922 16.740 1.00 95.88 224 LEU A O 1
ATOM 1855 N N . ALA A 1 225 ? -14.992 7.289 15.646 1.00 97.06 225 ALA A N 1
ATOM 1856 C CA . ALA A 1 225 ? -14.902 5.891 16.050 1.00 97.06 225 ALA A CA 1
ATOM 1857 C C . ALA A 1 225 ? -13.646 5.217 15.474 1.00 97.06 225 ALA A C 1
ATOM 1859 O O . ALA A 1 225 ? -12.944 4.529 16.214 1.00 97.06 225 ALA A O 1
ATOM 1860 N N . MET A 1 226 ? -13.318 5.468 14.198 1.00 97.69 226 MET A N 1
ATOM 1861 C CA . MET A 1 226 ? -12.065 5.015 13.580 1.00 97.69 226 MET A CA 1
ATOM 1862 C C . MET A 1 226 ? -10.853 5.509 14.371 1.00 97.69 226 MET A C 1
ATOM 1864 O O . MET A 1 226 ? -10.013 4.702 14.763 1.00 97.69 226 MET A O 1
ATOM 1868 N N . SER A 1 227 ? -10.797 6.809 14.683 1.00 97.44 227 SER A N 1
ATOM 1869 C CA . SER A 1 227 ? -9.699 7.395 15.456 1.00 97.44 227 SER A CA 1
ATOM 1870 C C . SER A 1 227 ? -9.546 6.743 16.829 1.00 97.44 227 SER A C 1
ATOM 1872 O O . SER A 1 227 ? -8.453 6.284 17.166 1.00 97.44 227 SER A O 1
ATOM 1874 N N . CYS A 1 228 ? -10.630 6.611 17.598 1.00 97.44 228 CYS A N 1
ATOM 1875 C CA . CYS A 1 228 ? -10.593 5.980 18.917 1.00 97.44 228 CYS A CA 1
ATOM 1876 C C . CYS A 1 228 ? -10.116 4.521 18.851 1.00 97.44 228 CYS A C 1
ATOM 1878 O O . CYS A 1 228 ? -9.245 4.120 19.626 1.00 97.44 228 CYS A O 1
ATOM 1880 N N . LEU A 1 229 ? -10.659 3.732 17.920 1.00 97.62 229 LEU A N 1
ATOM 1881 C CA . LEU A 1 229 ? -10.331 2.313 17.769 1.00 97.62 229 LEU A CA 1
ATOM 1882 C C . LEU A 1 229 ? -8.877 2.103 17.338 1.00 97.62 229 LEU A C 1
ATOM 1884 O O . LEU A 1 229 ? -8.158 1.331 17.976 1.00 97.62 229 LEU A O 1
ATOM 1888 N N . MET A 1 230 ? -8.427 2.823 16.308 1.00 97.44 230 MET A N 1
ATOM 1889 C CA . MET A 1 230 ? -7.052 2.742 15.809 1.00 97.44 230 MET A CA 1
ATOM 1890 C C . MET A 1 230 ? -6.058 3.227 16.864 1.00 97.44 230 MET A C 1
ATOM 1892 O O . MET A 1 230 ? -5.079 2.545 17.144 1.00 97.44 230 MET A O 1
ATOM 1896 N N . THR A 1 231 ? -6.333 4.359 17.518 1.00 96.56 231 THR A N 1
ATOM 1897 C CA . THR A 1 231 ? -5.472 4.908 18.580 1.00 96.56 231 THR A CA 1
ATOM 1898 C C . THR A 1 231 ? -5.338 3.928 19.743 1.00 96.56 231 THR A C 1
ATOM 1900 O O . THR A 1 231 ? -4.224 3.659 20.192 1.00 96.56 231 THR A O 1
ATOM 1903 N N . LYS A 1 232 ? -6.450 3.335 20.203 1.00 96.12 232 LYS A N 1
ATOM 1904 C CA . LYS A 1 232 ? -6.430 2.308 21.254 1.00 96.12 232 LYS A CA 1
ATOM 1905 C C . LYS A 1 232 ? -5.598 1.101 20.828 1.00 96.12 232 LYS A C 1
ATOM 1907 O O . LYS A 1 232 ? -4.776 0.623 21.605 1.00 96.12 232 LYS A O 1
ATOM 1912 N N . ASN A 1 233 ? -5.802 0.605 19.612 1.00 95.44 233 ASN A N 1
ATOM 1913 C CA . ASN A 1 233 ? -5.109 -0.579 19.124 1.00 95.44 233 ASN A CA 1
ATOM 1914 C C . ASN A 1 233 ? -3.603 -0.346 18.955 1.00 95.44 233 ASN A C 1
ATOM 1916 O O . ASN A 1 233 ? -2.799 -1.105 19.494 1.00 95.44 233 ASN A O 1
ATOM 1920 N N . TYR A 1 234 ? -3.210 0.754 18.326 1.00 94.69 234 TYR A N 1
ATOM 1921 C CA . TYR A 1 234 ? -1.802 1.082 18.180 1.00 94.69 234 TYR A CA 1
ATOM 1922 C C . TYR A 1 234 ? -1.124 1.412 19.516 1.00 94.69 234 TYR A C 1
ATOM 1924 O O . TYR A 1 234 ? 0.050 1.099 19.696 1.00 94.69 234 TYR A O 1
ATOM 1932 N N . TRP A 1 235 ? -1.847 1.968 20.496 1.00 93.25 235 TRP A N 1
ATOM 1933 C CA . TRP A 1 235 ? -1.324 2.070 21.859 1.00 93.25 235 TRP A CA 1
ATOM 1934 C C . TRP A 1 235 ? -0.999 0.691 22.435 1.00 93.25 235 TRP A C 1
ATOM 1936 O O . TRP A 1 235 ? 0.067 0.522 23.022 1.00 93.25 235 TRP A O 1
ATOM 1946 N N . MET A 1 236 ? -1.860 -0.313 22.249 1.00 93.12 236 MET A N 1
ATOM 1947 C CA . MET A 1 236 ? -1.573 -1.682 22.698 1.00 93.12 236 MET A CA 1
ATOM 1948 C C . MET A 1 236 ? -0.346 -2.272 21.983 1.00 93.12 236 MET A C 1
ATOM 1950 O O . MET A 1 236 ? 0.494 -2.883 22.638 1.00 93.12 236 MET A O 1
ATOM 1954 N N . LEU A 1 237 ? -0.184 -2.002 20.684 1.00 91.69 237 LEU A N 1
ATOM 1955 C CA . LEU A 1 237 ? 0.935 -2.485 19.860 1.00 91.69 237 LEU A CA 1
ATOM 1956 C C . LEU A 1 237 ? 2.227 -1.663 19.972 1.00 91.69 237 LEU A C 1
ATOM 1958 O O . LEU A 1 237 ? 3.241 -2.036 19.387 1.00 91.69 237 LEU A O 1
ATOM 1962 N N . ARG A 1 238 ? 2.235 -0.555 20.722 1.00 91.06 238 ARG A N 1
ATOM 1963 C CA . ARG A 1 238 ? 3.330 0.437 20.719 1.00 91.06 238 ARG A CA 1
ATOM 1964 C C . ARG A 1 238 ? 4.728 -0.122 20.998 1.00 91.06 238 ARG A C 1
ATOM 1966 O O . ARG A 1 238 ? 5.702 0.496 20.595 1.00 91.06 238 ARG A O 1
ATOM 1973 N N . ARG A 1 239 ? 4.831 -1.251 21.710 1.00 90.31 239 ARG A N 1
ATOM 1974 C CA . ARG A 1 239 ? 6.114 -1.918 22.002 1.00 90.31 239 ARG A CA 1
ATOM 1975 C C . ARG A 1 239 ? 6.667 -2.687 20.800 1.00 90.31 239 ARG A C 1
ATOM 1977 O O . ARG A 1 239 ? 7.878 -2.816 20.688 1.00 90.31 239 ARG A O 1
ATOM 1984 N N . SER A 1 240 ? 5.794 -3.167 19.919 1.00 91.56 240 SER A N 1
ATOM 1985 C CA . SER A 1 240 ? 6.164 -3.848 18.676 1.00 91.56 240 SER A CA 1
ATOM 1986 C C . SER A 1 240 ? 6.487 -2.852 17.559 1.00 91.56 240 SER A C 1
ATOM 1988 O O . SER A 1 240 ? 7.285 -3.155 16.678 1.00 91.56 240 SER A O 1
ATOM 1990 N N . ILE A 1 241 ? 5.910 -1.644 17.615 1.00 89.50 241 ILE A N 1
ATOM 1991 C CA . ILE A 1 241 ? 6.204 -0.559 16.673 1.00 89.50 241 ILE A CA 1
ATOM 1992 C C . ILE A 1 241 ? 7.580 0.027 16.986 1.00 89.50 241 ILE A C 1
ATOM 1994 O O . ILE A 1 241 ? 7.715 0.796 17.936 1.00 89.50 241 ILE A O 1
ATOM 1998 N N . CYS A 1 242 ? 8.601 -0.313 16.194 1.00 82.31 242 CYS A N 1
ATOM 1999 C CA . CYS A 1 242 ? 9.988 0.052 16.511 1.00 82.31 242 CYS A CA 1
ATOM 2000 C C . CYS A 1 242 ? 10.714 0.909 15.458 1.00 82.31 242 CYS A C 1
ATOM 2002 O O . CYS A 1 242 ? 11.750 1.493 15.782 1.00 82.31 242 CYS A O 1
ATOM 2004 N N . ARG A 1 243 ? 10.193 1.064 14.229 1.00 84.31 243 ARG A N 1
ATOM 2005 C CA . ARG A 1 243 ? 10.952 1.667 13.109 1.00 84.31 243 ARG A CA 1
ATOM 2006 C C . ARG A 1 243 ? 10.194 2.769 12.337 1.00 84.31 243 ARG A C 1
ATOM 2008 O O . ARG A 1 243 ? 9.899 2.604 11.154 1.00 84.31 243 ARG A O 1
ATOM 2015 N N . PRO A 1 244 ? 9.947 3.947 12.951 1.00 83.69 244 PRO A N 1
ATOM 2016 C CA . PRO A 1 244 ? 10.381 4.369 14.290 1.00 83.69 244 PRO A CA 1
ATOM 2017 C C . PRO A 1 244 ? 9.366 4.059 15.403 1.00 83.69 244 PRO A C 1
ATOM 2019 O O . PRO A 1 244 ? 8.166 3.915 15.152 1.00 83.69 244 PRO A O 1
ATOM 2022 N N . ALA A 1 245 ? 9.851 4.030 16.648 1.00 84.00 245 ALA A N 1
ATOM 2023 C CA . ALA A 1 245 ? 9.020 3.866 17.838 1.00 84.00 245 ALA A CA 1
ATOM 2024 C C . ALA A 1 245 ? 8.025 5.020 18.050 1.00 84.00 245 ALA A C 1
ATOM 2026 O O . ALA A 1 245 ? 8.244 6.161 17.631 1.00 84.00 245 ALA A O 1
ATOM 2027 N N . TRP A 1 246 ? 6.915 4.724 18.726 1.00 84.88 246 TRP A N 1
ATOM 2028 C CA . TRP A 1 246 ? 5.874 5.708 19.014 1.00 84.88 246 TRP A CA 1
ATOM 2029 C C . TRP A 1 246 ? 6.100 6.454 20.324 1.00 84.88 246 TRP A C 1
ATOM 2031 O O . TRP A 1 246 ? 6.037 5.881 21.409 1.00 84.88 246 TRP A O 1
ATOM 2041 N N . SER A 1 247 ? 6.257 7.774 20.216 1.00 87.50 247 SER A N 1
ATOM 2042 C CA . SER A 1 247 ? 6.108 8.673 21.357 1.00 87.50 247 SER A CA 1
ATOM 2043 C C . SER A 1 247 ? 4.628 8.920 21.670 1.00 87.50 247 SER A C 1
ATOM 2045 O O . SER A 1 247 ? 3.770 8.858 20.784 1.00 87.50 247 SER A O 1
ATOM 2047 N N . LEU A 1 248 ? 4.328 9.275 22.923 1.00 87.88 248 LEU A N 1
ATOM 2048 C CA . LEU A 1 248 ? 2.979 9.679 23.339 1.00 87.88 248 LEU A CA 1
ATOM 2049 C C . LEU A 1 248 ? 2.454 10.854 22.495 1.00 87.88 248 LEU A C 1
ATOM 2051 O O . LEU A 1 248 ? 1.311 10.840 22.045 1.00 87.88 248 LEU A O 1
ATOM 2055 N N . LEU A 1 249 ? 3.314 11.833 22.198 1.00 90.19 249 LEU A N 1
ATOM 2056 C CA . LEU A 1 249 ? 2.972 12.953 21.320 1.00 90.19 249 LEU A CA 1
ATOM 2057 C C . LEU A 1 249 ? 2.640 12.485 19.892 1.00 90.19 249 LEU A C 1
ATOM 2059 O O . LEU A 1 249 ? 1.724 13.004 19.257 1.00 90.19 249 LEU A O 1
ATOM 2063 N N . GLY A 1 250 ? 3.361 11.482 19.382 1.00 89.44 250 GLY A N 1
ATOM 2064 C CA . GLY A 1 250 ? 3.096 10.872 18.080 1.00 89.44 250 GLY A CA 1
ATOM 2065 C C . GLY A 1 250 ? 1.715 10.218 17.994 1.00 89.44 250 GLY A C 1
ATOM 2066 O O . GLY A 1 250 ? 1.030 10.401 16.986 1.00 89.44 250 GLY A O 1
ATOM 2067 N N . LEU A 1 251 ? 1.301 9.521 19.056 1.00 90.75 251 LEU A N 1
ATOM 2068 C CA . LEU A 1 251 ? -0.029 8.922 19.202 1.00 90.75 251 LEU A CA 1
ATOM 2069 C C . LEU A 1 251 ? -1.135 9.985 19.240 1.00 90.75 251 LEU A C 1
ATOM 2071 O O . LEU A 1 251 ? -2.119 9.867 18.515 1.00 90.75 251 LEU A O 1
ATOM 2075 N N . ILE A 1 252 ? -0.966 11.032 20.054 1.00 93.25 252 ILE A N 1
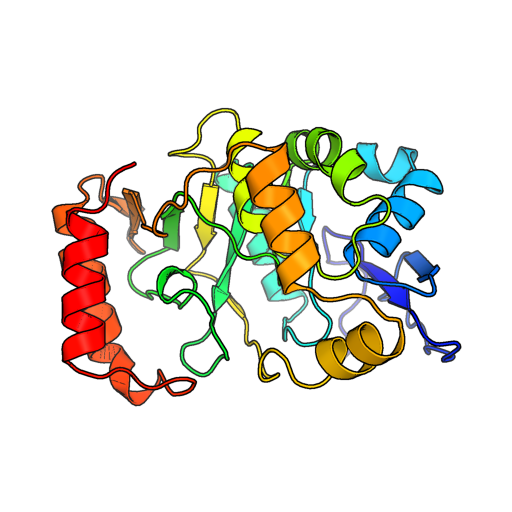ATOM 2076 C CA . ILE A 1 252 ? -1.943 12.127 20.171 1.00 93.25 252 ILE A CA 1
ATOM 2077 C C . ILE A 1 252 ? -2.118 12.820 18.816 1.00 93.25 252 ILE A C 1
ATOM 2079 O O . ILE A 1 252 ? -3.240 12.990 18.342 1.00 93.25 252 ILE A O 1
ATOM 2083 N N . ASN A 1 253 ? -1.010 13.143 18.145 1.00 93.19 253 ASN A N 1
ATOM 2084 C CA . ASN A 1 253 ? -1.039 13.753 16.818 1.00 93.19 253 ASN A CA 1
ATOM 2085 C C . ASN A 1 253 ? -1.711 12.854 15.777 1.00 93.19 253 ASN A C 1
ATOM 2087 O O . ASN A 1 253 ? -2.444 13.355 14.926 1.00 93.19 253 ASN A O 1
ATOM 2091 N N . PHE A 1 254 ? -1.469 11.542 15.829 1.00 93.81 254 PHE A N 1
ATOM 2092 C CA . PHE A 1 254 ? -2.164 10.586 14.971 1.00 93.81 254 PHE A CA 1
ATOM 2093 C C . PHE A 1 254 ? -3.677 10.619 15.229 1.00 93.81 254 PHE A C 1
ATOM 2095 O O . PHE A 1 254 ? -4.437 10.818 14.286 1.00 93.81 254 PHE A O 1
ATOM 2102 N N . SER A 1 255 ? -4.103 10.517 16.491 1.00 95.25 255 SER A N 1
ATOM 2103 C CA . SER A 1 255 ? -5.518 10.519 16.886 1.00 95.25 255 SER A CA 1
ATOM 2104 C C . SER A 1 255 ? -6.257 11.778 16.418 1.00 95.25 255 SER A C 1
ATOM 2106 O O . SER A 1 255 ? -7.306 11.692 15.770 1.00 95.25 255 SER A O 1
ATOM 2108 N N . LEU A 1 256 ? -5.677 12.957 16.664 1.00 95.31 256 LEU A N 1
ATOM 2109 C CA . LEU A 1 256 ? -6.270 14.235 16.266 1.00 95.31 256 LEU A CA 1
ATOM 2110 C C . LEU A 1 256 ? -6.387 14.361 14.747 1.00 95.31 256 LEU A C 1
ATOM 2112 O O . LEU A 1 256 ? -7.430 14.759 14.237 1.00 95.31 256 LEU A O 1
ATOM 2116 N N . ARG A 1 257 ? -5.346 13.988 13.999 1.00 94.44 257 ARG A N 1
ATOM 2117 C CA . ARG A 1 257 ? -5.388 14.061 12.534 1.00 94.44 257 ARG A CA 1
ATOM 2118 C C . ARG A 1 257 ? -6.367 13.048 11.941 1.00 94.44 257 ARG A C 1
ATOM 2120 O O . ARG A 1 257 ? -7.187 13.401 11.099 1.00 94.44 257 ARG A O 1
ATOM 2127 N N . GLN A 1 258 ? -6.363 11.817 12.444 1.00 96.06 258 GLN A N 1
ATOM 2128 C CA . GLN A 1 258 ? -7.311 10.777 12.052 1.00 96.06 258 GLN A CA 1
ATOM 2129 C C . GLN A 1 258 ? -8.769 11.234 12.261 1.00 96.06 258 GLN A C 1
ATOM 2131 O O . GLN A 1 258 ? -9.621 11.021 11.393 1.00 96.06 258 GLN A O 1
ATOM 2136 N N . ALA A 1 259 ? -9.044 11.955 13.350 1.00 95.31 259 ALA A N 1
ATOM 2137 C CA . ALA A 1 259 ? -10.359 12.517 13.645 1.00 95.31 259 ALA A CA 1
ATOM 2138 C C . ALA A 1 259 ? -10.716 13.761 12.806 1.00 95.31 259 ALA A C 1
ATOM 2140 O O . ALA A 1 259 ? -11.846 13.853 12.331 1.00 95.31 259 ALA A O 1
ATOM 2141 N N . PHE A 1 260 ? -9.776 14.694 12.603 1.00 94.50 260 PHE A N 1
ATOM 2142 C CA . PHE A 1 260 ? -10.101 16.073 12.198 1.00 94.50 260 PHE A CA 1
ATOM 2143 C C . PHE A 1 260 ? -9.384 16.597 10.943 1.00 94.50 260 PHE A C 1
ATOM 2145 O O . PHE A 1 260 ? -9.662 17.716 10.515 1.00 94.50 260 PHE A O 1
ATOM 2152 N N . SER A 1 261 ? -8.474 15.838 10.322 1.00 91.12 261 SER A N 1
ATOM 2153 C CA . SER A 1 261 ? -7.850 16.258 9.055 1.00 91.12 261 SER A CA 1
ATOM 2154 C C . SER A 1 261 ? -8.895 16.481 7.964 1.00 91.12 261 SER A C 1
ATOM 2156 O O . SER A 1 261 ? -9.860 15.721 7.880 1.00 91.12 261 SER A O 1
ATOM 2158 N N . LYS A 1 262 ? -8.691 17.501 7.126 1.00 83.75 262 LYS A N 1
ATOM 2159 C CA . LYS A 1 262 ? -9.536 17.759 5.954 1.00 83.75 262 LYS A CA 1
ATOM 2160 C C . LYS A 1 262 ? -9.407 16.622 4.934 1.00 83.75 262 LYS A C 1
ATOM 2162 O O . LYS A 1 262 ? -8.350 15.991 4.867 1.00 83.75 262 LYS A O 1
ATOM 2167 N N . LEU A 1 263 ? -10.505 16.377 4.221 1.00 75.06 263 LEU A N 1
ATOM 2168 C CA . LEU A 1 263 ? -10.561 15.503 3.050 1.00 75.06 263 LEU A CA 1
ATOM 2169 C C . LEU A 1 263 ? -10.019 16.250 1.835 1.00 75.06 263 LEU A C 1
ATOM 2171 O O . LEU A 1 263 ? -10.310 17.467 1.748 1.00 75.06 263 LEU A O 1
#

Secondary structure (DSSP, 8-state):
-PPPGGG-SS--EEEESS-------TT-SEEEE-SS-HHHHHHHHHHH-HHHHHH-SEEE---TTEE--HHHHHHHHHHHHHHT-SEEEEEEPTTS--SSGGGB--TTEEEEEES---TTS-EEEHHHHHHHGGGTTT-SS-TTHHHHGGGG-S-TTTSEEEEEEEEEEE-SPTTSSHHHHHHHTT--HHHHHHHHHHHHT---PPP-EEEEEETTSPEE--HHHHHHHHHHHHHHHTTT-BTTBPPHHHHHHHHHHHHH---

Solvent-accessible surface area (backbone atoms only — not comparable to full-atom values): 14768 Å² total; per-residue (Å²): 132,83,80,71,86,89,77,69,97,73,83,37,74,48,76,38,58,64,100,64,90,72,88,75,55,93,79,54,75,38,84,44,82,39,83,69,30,68,35,28,34,53,33,52,51,43,72,77,37,55,67,61,59,72,74,41,67,66,44,74,50,65,47,97,53,58,54,79,51,74,68,57,53,50,52,48,52,54,50,37,59,75,67,59,40,40,32,29,24,64,8,27,37,52,68,18,51,61,92,52,78,77,48,41,49,49,79,67,24,39,29,32,17,17,75,58,47,61,71,57,46,28,31,31,19,35,75,37,43,68,71,47,42,74,68,20,57,90,25,54,76,52,49,53,50,42,65,52,57,57,74,62,48,96,44,52,76,70,23,22,31,38,27,24,69,45,62,34,39,31,79,58,72,82,81,63,65,65,47,60,55,32,52,73,72,74,44,52,57,67,55,53,22,51,49,44,36,61,76,66,67,56,74,91,68,72,74,38,50,50,31,31,31,29,72,89,66,53,71,46,77,43,30,60,59,41,19,54,54,50,46,54,49,48,58,74,44,36,85,53,24,55,38,70,57,70,48,73,68,56,50,52,54,47,32,51,42,36,49,65,58,70,132

Sequence (263 aa):
MGINNEARSWDLALSTYDNVSIDTDDFVDYIHHYKGGKWDGIYAFFANHPDLLESYEYFWLVDDDIQASASQVEELFSHVEKYQFEIAQPALTPDSYYAHRLTLQCPIFNHRHTNFVELMMPVLSRAVLKQVLPYFRNTQSGLGLDWLWNGFVSRPNETIAIIDRISMSHYRPRNKHLRGRMEKAGIFAHEEKEATIKNWKLNKIYPIAFSGMLLNGKCIRNRLAMSCLMTKNYWMLRRSICRPAWSLLGLINFSLRQAFSKL

Foldseek 3Di:
DDDDCPDAPDAAEDEDQDPDDDPDDPRHPHYHYDNAALLQSVLVVCVVVVVVLVVDFKDKSAAPQKDDDRVLVRVVVVVLVVQVAQKEFEAADLQAQDDAPVSHALQQFQKFFKQWDDPRIMMHGSQLCVVCSVVSNPDHPCQQVRNVSCVRDPDSRRRYMYGNNRHIHRHDHPDDPSVVVCVVVVHHSVVSNVCNCVVVVGDPFRMETQKGAGPVRDIDRALLVRLVSSLVRCVVCQVSNVSPGDDPVNSVVSSCCSHDTDD

pLDDT: mean 88.35, std 12.13, range [35.38, 98.75]

Mean predicted aligned error: 6.02 Å

Nearest PDB structures (foldseek):
  5fv9-assembly3_E-2  TM=5.560E-01  e=2.346E-03  Homo sapiens
  2ffu-assembly1_A  TM=5.234E-01  e=3.219E-03  Homo sapiens
  8ujf-assembly1_A  TM=6.091E-01  e=1.893E-02  Toxoplasma gondii ME49
  5fv9-assembly4_F-3  TM=5.245E-01  e=1.668E-02  Homo sapiens
  4d0z-assembly3_C  TM=5.415E-01  e=2.948E-02  Homo sapiens